Protein AF-0000000087410713 (afdb_homodimer)

Secondary structure (DSSP, 8-state):
-PPEEEEE---TTS-HHHHHHHHHHHHHHHHHTT-EEE-GGGSSS-SS--HHHHHHHHHHHHTT-SEEEE-TTGGG-HHHHHHHHHHHHTTPEEEE-----PBPTTT-PBPPTT-B--TTT-SSS-B-HHHIIIIIHHHHHHHHHHHHHHHHHHT-/-PPEEEEE---TTS-HHHHHHHHHHHHHHHHHTT-EEE-GGGSSS-SS--HHHHHHHHHHHHTT-SEEEE-TTGGG-HHHHHHHHHHHHTTPEEEE-----PBPTTT-PBPPTT-B--TTT-SSS-B-HHHIIIIIHHHHHHHHHHHHHHHHHHT-

Nearest PDB structures (foldseek):
  8qc0-assembly1_A  TM=7.455E-01  e=1.871E-04  Chroococcidiopsis thermalis PCC 7203
  4jem-assembly1_A  TM=7.281E-01  e=8.403E-03  Streptomyces rimofaciens
  4ohb-assembly1_A  TM=7.471E-01  e=4.332E-02  Streptomyces rimofaciens
  4tld-assembly1_D  TM=3.944E-01  e=3.799E-02  Synechococcus elongatus PCC 7942 = FACHB-805
  4tle-assembly1_C  TM=3.913E-01  e=4.626E-02  Synechococcus elongatus PCC 7942 = FACHB-805

Solvent-accessible surface area (backbone atoms only — not comparable to full-atom values): 17259 Å² total; per-residue (Å²): 130,62,55,31,28,25,54,37,39,49,58,80,98,51,60,62,69,60,42,51,48,52,54,48,51,51,40,53,53,38,38,74,74,53,37,40,60,42,54,64,89,70,70,80,64,70,83,86,59,60,62,29,59,50,43,41,52,45,51,56,55,45,72,72,27,54,27,35,36,34,38,74,68,20,84,78,20,72,64,27,46,50,49,49,53,50,30,58,51,34,67,22,45,77,42,70,52,72,73,76,66,48,44,10,71,80,78,60,46,76,24,72,82,86,48,38,77,29,58,78,79,34,95,70,75,29,17,25,72,65,49,37,66,68,47,21,48,53,51,48,53,53,53,53,51,53,53,50,54,56,56,55,57,69,74,102,130,62,55,30,29,24,54,37,38,50,57,81,97,52,60,62,69,60,42,51,49,51,53,49,52,52,41,52,53,38,39,76,73,53,36,39,59,43,54,65,88,70,70,81,64,72,82,85,59,63,62,30,57,50,42,41,53,47,52,56,55,44,73,71,26,54,27,36,36,34,38,73,67,19,84,79,19,72,65,27,46,51,49,48,54,50,31,58,50,32,67,22,45,78,41,71,52,71,75,77,68,49,45,10,68,80,78,60,44,76,25,72,83,88,47,37,78,32,58,80,79,34,95,68,76,30,17,25,72,66,50,37,64,68,48,19,48,54,52,49,53,52,55,53,51,53,53,52,55,58,57,54,56,70,74,102

Organism: NCBI:txid2508867

Foldseek 3Di:
DAFEEEEAADCPPDDNVVVVVQLVVVCVVCVVVRHHYDGLVPLPDDPPDDPVVSLVSSLVVLLVGQAYEYEPPRVVHPSSVVSVVSCVVNNRYYDYDDPPQFAAPPPRHGADDPADDQPPVDPDGHHHPVCCVPPRVVVVVVVVVVVVVVVVVVVD/DAFEEEEAADCPPDDNVVVVVQLVVVCVVVVVVRHHYDGLVPLPDDPPDDPVVSLVSSLVVLLVGQAYEYEPPRVVHPSSVVSVVSCVVNNRYYDYDDPPQFAAPVPRHGADDPADDQPPVDPDGHHHPVCCVPPRVVVVVVVVVVVVVVVVVVVD

InterPro domains:
  IPR025518 Protein of unknown function DUF4406 [PF14359] (3-93)

pLDDT: mean 91.73, std 9.69, range [46.47, 98.94]

Radius of gyration: 34.76 Å; Cα contacts (8 Å, |Δi|>4): 482; chains: 2; bounding box: 39×136×75 Å

Sequence (312 aa):
MNKKIYISGAIAHYDMDERKAAFKAAEERLKAKGYHPINPFNNGLPQPGDWRKHMKVDIGLLLQCDYIYMLKDWWVSKGAKLELDVATSCGIQPVFEEEERKTCCICGKEIEGIGNNPYPVRTEGRCCRYCNYTVVLPERIRLSKQDRYEQGKTDDMNKKIYISGAIAHYDMDERKAAFKAAEERLKAKGYHPINPFNNGLPQPGDWRKHMKVDIGLLLQCDYIYMLKDWWVSKGAKLELDVATSCGIQPVFEEEERKTCCICGKEIEGIGNNPYPVRTEGRCCRYCNYTVVLPERIRLSKQDRYEQGKTDD

Structure (mmCIF, N/CA/C/O backbone):
data_AF-0000000087410713-model_v1
#
loop_
_entity.id
_entity.type
_entity.pdbx_description
1 polymer 'DUF4406 domain-containing protein'
#
loop_
_atom_site.group_PDB
_atom_site.id
_atom_site.type_symbol
_atom_site.label_atom_id
_atom_site.label_alt_id
_atom_site.label_comp_id
_atom_site.label_asym_id
_atom_site.label_entity_id
_atom_site.label_seq_id
_atom_site.pdbx_PDB_ins_code
_atom_site.Cartn_x
_atom_site.Cartn_y
_atom_site.Cartn_z
_atom_site.occupancy
_atom_site.B_iso_or_equiv
_atom_site.auth_seq_id
_atom_site.auth_comp_id
_atom_site.auth_asym_id
_atom_site.auth_atom_id
_atom_site.pdbx_PDB_model_num
ATOM 1 N N . MET A 1 1 ? -14.094 -7.148 -22.938 1 71.69 1 MET A N 1
ATOM 2 C CA . MET A 1 1 ? -12.656 -7.023 -22.719 1 71.69 1 MET A CA 1
ATOM 3 C C . MET A 1 1 ? -12.195 -7.898 -21.562 1 71.69 1 MET A C 1
ATOM 5 O O . MET A 1 1 ? -12.961 -8.156 -20.641 1 71.69 1 MET A O 1
ATOM 9 N N . ASN A 1 2 ? -11.125 -8.68 -21.734 1 90.62 2 ASN A N 1
ATOM 10 C CA . ASN A 1 2 ? -10.68 -9.625 -20.703 1 90.62 2 ASN A CA 1
ATOM 11 C C . ASN A 1 2 ? -10.281 -8.914 -19.422 1 90.62 2 ASN A C 1
ATOM 13 O O . ASN A 1 2 ? -9.695 -7.828 -19.453 1 90.62 2 ASN A O 1
ATOM 17 N N . LYS A 1 3 ? -10.781 -9.547 -18.312 1 96.75 3 LYS A N 1
ATOM 18 C CA . LYS A 1 3 ? -10.43 -8.992 -17 1 96.75 3 LYS A CA 1
ATOM 19 C C . LYS A 1 3 ? -8.922 -9.023 -16.781 1 96.75 3 LYS A C 1
ATOM 21 O O . LYS A 1 3 ? -8.258 -10 -17.125 1 96.75 3 LYS A O 1
ATOM 26 N N . LYS A 1 4 ? -8.414 -7.918 -16.359 1 98.62 4 LYS A N 1
ATOM 27 C CA . LYS A 1 4 ? -6.988 -7.805 -16.094 1 98.62 4 LYS A CA 1
ATOM 28 C C . LYS A 1 4 ? -6.637 -8.391 -14.734 1 98.62 4 LYS A C 1
ATOM 30 O O . LYS A 1 4 ? -7.363 -8.188 -13.758 1 98.62 4 LYS A O 1
ATOM 35 N N . ILE A 1 5 ? -5.543 -9.203 -14.688 1 98.88 5 ILE A N 1
ATOM 36 C CA . ILE A 1 5 ? -5.109 -9.836 -13.445 1 98.88 5 ILE A CA 1
ATOM 37 C C . ILE A 1 5 ? -3.605 -9.648 -13.266 1 98.88 5 ILE A C 1
ATOM 39 O O . ILE A 1 5 ? -2.822 -9.969 -14.164 1 98.88 5 ILE A O 1
ATOM 43 N N . TYR A 1 6 ? -3.211 -9.094 -12.188 1 98.88 6 TYR A N 1
ATOM 44 C CA . TYR A 1 6 ? -1.81 -8.844 -11.875 1 98.88 6 TYR A CA 1
ATOM 45 C C . TYR A 1 6 ? -1.176 -10.039 -11.18 1 98.88 6 TYR A C 1
ATOM 47 O O . TYR A 1 6 ? -1.701 -10.539 -10.18 1 98.88 6 TYR A O 1
ATOM 55 N N . ILE A 1 7 ? -0.075 -10.469 -11.672 1 98.81 7 ILE A N 1
ATOM 56 C CA . ILE A 1 7 ? 0.614 -11.594 -11.047 1 98.81 7 ILE A CA 1
ATOM 57 C C . ILE A 1 7 ? 1.607 -11.086 -10.008 1 98.81 7 ILE A C 1
ATOM 59 O O . ILE A 1 7 ? 2.477 -10.266 -10.32 1 98.81 7 ILE A O 1
ATOM 63 N N . SER A 1 8 ? 1.465 -11.555 -8.812 1 98.62 8 SER A N 1
ATOM 64 C CA . SER A 1 8 ? 2.326 -11.141 -7.707 1 98.62 8 SER A CA 1
ATOM 65 C C . SER A 1 8 ? 3.004 -12.344 -7.062 1 98.62 8 SER A C 1
ATOM 67 O O . SER A 1 8 ? 2.428 -13.438 -7.008 1 98.62 8 SER A O 1
ATOM 69 N N . GLY A 1 9 ? 4.184 -12.109 -6.562 1 97 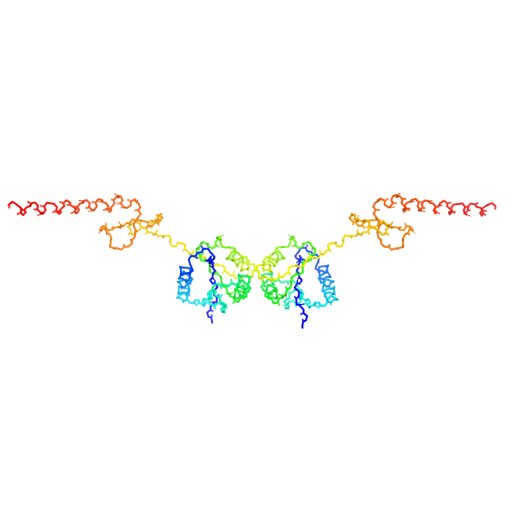9 GLY A N 1
ATOM 70 C CA . GLY A 1 9 ? 4.941 -13.156 -5.895 1 97 9 GLY A CA 1
ATOM 71 C C . GLY A 1 9 ? 6.359 -12.742 -5.547 1 97 9 GLY A C 1
ATOM 72 O O . GLY A 1 9 ? 6.805 -11.656 -5.938 1 97 9 GLY A O 1
ATOM 73 N N . ALA A 1 10 ? 7.043 -13.641 -4.816 1 95.06 10 ALA A N 1
ATOM 74 C CA . ALA A 1 10 ? 8.414 -13.367 -4.402 1 95.06 10 ALA A CA 1
ATOM 75 C C . ALA A 1 10 ? 9.359 -13.344 -5.602 1 95.06 10 ALA A C 1
ATOM 77 O O . ALA A 1 10 ? 9.273 -14.211 -6.477 1 95.06 10 ALA A O 1
ATOM 78 N N . ILE A 1 11 ? 10.117 -12.352 -5.629 1 91.75 11 ILE A N 1
ATOM 79 C CA . ILE A 1 11 ? 11.102 -12.25 -6.703 1 91.75 11 ILE A CA 1
ATOM 80 C C . ILE A 1 11 ? 12.508 -12.172 -6.109 1 91.75 11 ILE A C 1
ATOM 82 O O . ILE A 1 11 ? 13.406 -12.891 -6.543 1 91.75 11 ILE A O 1
ATOM 86 N N . ALA A 1 12 ? 12.57 -11.43 -4.996 1 80.88 12 ALA A N 1
ATOM 87 C CA . ALA A 1 12 ? 13.883 -11.234 -4.395 1 80.88 12 ALA A CA 1
ATOM 88 C C . ALA A 1 12 ? 14.406 -12.531 -3.781 1 80.88 12 ALA A C 1
ATOM 90 O O . ALA A 1 12 ? 13.625 -13.438 -3.469 1 80.88 12 ALA A O 1
ATOM 91 N N . HIS A 1 13 ? 15.602 -12.82 -3.719 1 75.69 13 HIS A N 1
ATOM 92 C CA . HIS A 1 13 ? 16.344 -13.867 -3.027 1 75.69 13 HIS A CA 1
ATOM 93 C C . HIS A 1 13 ? 16.219 -15.203 -3.752 1 75.69 13 HIS A C 1
ATOM 95 O O . HIS A 1 13 ? 16.578 -16.25 -3.203 1 75.69 13 HIS A O 1
ATOM 101 N N . TYR A 1 14 ? 15.539 -15.305 -4.848 1 79.38 14 TYR A N 1
ATOM 102 C CA . TYR A 1 14 ? 15.438 -16.516 -5.648 1 79.38 14 TYR A CA 1
ATOM 103 C C . TYR A 1 14 ? 16.312 -16.422 -6.895 1 79.38 14 TYR A C 1
ATOM 105 O O . TYR A 1 14 ? 16.797 -15.352 -7.238 1 79.38 14 TYR A O 1
ATOM 113 N N . ASP A 1 15 ? 16.469 -17.656 -7.402 1 89.12 15 ASP A N 1
ATOM 114 C CA . ASP A 1 15 ? 17.047 -17.688 -8.734 1 89.12 15 ASP A CA 1
ATOM 115 C C . ASP A 1 15 ? 16.156 -16.969 -9.75 1 89.12 15 ASP A C 1
ATOM 117 O O . ASP A 1 15 ? 14.969 -17.266 -9.867 1 89.12 15 ASP A O 1
ATOM 121 N N . MET A 1 16 ? 16.734 -16.078 -10.43 1 89.81 16 MET A N 1
ATOM 122 C CA . MET A 1 16 ? 15.969 -15.188 -11.297 1 89.81 16 MET A CA 1
ATOM 123 C C . MET A 1 16 ? 15.305 -15.977 -12.43 1 89.81 16 MET A C 1
ATOM 125 O O . MET A 1 16 ? 14.156 -15.719 -12.773 1 89.81 16 MET A O 1
ATOM 129 N N . ASP A 1 17 ? 16.016 -16.891 -12.969 1 92.19 17 ASP A N 1
ATOM 130 C CA . ASP A 1 17 ? 15.469 -17.688 -14.062 1 92.19 17 ASP A CA 1
ATOM 131 C C . ASP A 1 17 ? 14.312 -18.547 -13.578 1 92.19 17 ASP A C 1
ATOM 133 O O . ASP A 1 17 ? 13.305 -18.703 -14.281 1 92.19 17 ASP A O 1
ATOM 137 N N . GLU A 1 18 ? 14.453 -19.078 -12.461 1 91.5 18 GLU A N 1
ATOM 138 C CA . GLU A 1 18 ? 13.391 -19.891 -11.867 1 91.5 18 GLU A CA 1
ATOM 139 C C . GLU A 1 18 ? 12.141 -19.047 -11.609 1 91.5 18 GLU A C 1
ATOM 141 O O . GLU A 1 18 ? 11.023 -19.516 -11.852 1 91.5 18 GLU A O 1
ATOM 146 N N . ARG A 1 19 ? 12.336 -17.922 -11.164 1 92.75 19 ARG A N 1
ATOM 147 C CA . ARG A 1 19 ? 11.195 -17.078 -10.852 1 92.75 19 ARG A CA 1
ATOM 148 C C . ARG A 1 19 ? 10.508 -16.594 -12.125 1 92.75 19 ARG A C 1
ATOM 150 O O . ARG A 1 19 ? 9.273 -16.594 -12.211 1 92.75 19 ARG A O 1
ATOM 157 N N . LYS A 1 20 ? 11.297 -16.219 -13.055 1 94.88 20 LYS A N 1
ATOM 158 C CA . LYS A 1 20 ? 10.727 -15.836 -14.344 1 94.88 20 LYS A CA 1
ATOM 159 C C . LYS A 1 20 ? 9.867 -16.953 -14.922 1 94.88 20 LYS A C 1
ATOM 161 O O . LYS A 1 20 ? 8.797 -16.703 -15.477 1 94.88 20 LYS A O 1
ATOM 166 N N . ALA A 1 21 ? 10.383 -18.125 -14.773 1 95.62 21 ALA A N 1
ATOM 167 C CA . ALA A 1 21 ? 9.648 -19.281 -15.266 1 95.62 21 ALA A CA 1
ATOM 168 C C . ALA A 1 21 ? 8.328 -19.453 -14.516 1 95.62 21 ALA A C 1
ATOM 170 O O . ALA A 1 21 ? 7.297 -19.75 -15.125 1 95.62 21 ALA A O 1
ATOM 171 N N . ALA A 1 22 ? 8.359 -19.281 -13.266 1 94.25 22 ALA A N 1
ATOM 172 C CA . ALA A 1 22 ? 7.156 -19.406 -12.445 1 94.25 22 ALA A CA 1
ATOM 173 C C . ALA A 1 22 ? 6.117 -18.359 -12.836 1 94.25 22 ALA A C 1
ATOM 175 O O . ALA A 1 22 ? 4.93 -18.672 -12.977 1 94.25 22 ALA A O 1
ATOM 176 N N . PHE A 1 23 ? 6.578 -17.141 -12.984 1 97.62 23 PHE A N 1
ATOM 177 C CA . PHE A 1 23 ? 5.68 -16.062 -13.398 1 97.62 23 PHE A CA 1
ATOM 178 C C . PHE A 1 23 ? 5.129 -16.328 -14.797 1 97.62 23 PHE A C 1
ATOM 180 O O . PHE A 1 23 ? 3.955 -16.078 -15.062 1 97.62 23 PHE A O 1
ATOM 187 N N . LYS A 1 24 ? 5.945 -16.828 -15.648 1 97.69 24 LYS A N 1
ATOM 188 C CA . LYS A 1 24 ? 5.508 -17.141 -17.016 1 97.69 24 LYS A CA 1
ATOM 189 C C . LYS A 1 24 ? 4.469 -18.266 -17 1 97.69 24 LYS A C 1
ATOM 191 O O . LYS A 1 24 ? 3.48 -18.203 -17.734 1 97.69 24 LYS A O 1
ATOM 196 N N . ALA A 1 25 ? 4.699 -19.234 -16.266 1 96.38 25 ALA A N 1
ATOM 197 C CA . ALA A 1 25 ? 3.742 -20.328 -16.141 1 96.38 25 ALA A CA 1
ATOM 198 C C . ALA A 1 25 ? 2.383 -19.828 -15.664 1 96.38 25 ALA A C 1
ATOM 200 O O . ALA A 1 25 ? 1.345 -20.219 -16.203 1 96.38 25 ALA A O 1
ATOM 201 N N . ALA A 1 26 ? 2.395 -19 -14.68 1 97.31 26 ALA A N 1
ATOM 202 C CA . ALA A 1 26 ? 1.161 -18.406 -14.18 1 97.31 26 ALA A CA 1
ATOM 203 C C . ALA A 1 26 ? 0.475 -17.578 -15.266 1 97.31 26 ALA A C 1
ATOM 205 O O . ALA A 1 26 ? -0.746 -17.656 -15.43 1 97.31 26 ALA A O 1
ATOM 206 N N . GLU A 1 27 ? 1.271 -16.828 -15.961 1 98.12 27 GLU A N 1
ATOM 207 C CA . GLU A 1 27 ? 0.753 -16.016 -17.062 1 98.12 27 GLU A CA 1
ATOM 208 C C . GLU A 1 27 ? 0.002 -16.875 -18.078 1 98.12 27 GLU A C 1
ATOM 210 O O . GLU A 1 27 ? -1.117 -16.547 -18.469 1 98.12 27 GLU A O 1
ATOM 215 N N . GLU A 1 28 ? 0.576 -17.969 -18.438 1 97.69 28 GLU A N 1
ATOM 216 C CA . GLU A 1 28 ? -0.018 -18.859 -19.438 1 97.69 28 GLU A CA 1
ATOM 217 C C . GLU A 1 28 ? -1.297 -19.5 -18.906 1 97.69 28 GLU A C 1
ATOM 219 O O . GLU A 1 28 ? -2.287 -19.625 -19.625 1 97.69 28 GLU A O 1
ATOM 224 N N . ARG A 1 29 ? -1.274 -19.906 -17.719 1 95.94 29 ARG A N 1
ATOM 225 C CA . ARG A 1 29 ? -2.445 -20.5 -17.094 1 95.94 29 ARG A CA 1
ATOM 226 C C . ARG A 1 29 ? -3.605 -19.5 -17.047 1 95.94 29 ARG A C 1
ATOM 228 O O . ARG A 1 29 ? -4.742 -19.859 -17.359 1 95.94 29 ARG A O 1
ATOM 235 N N . LEU A 1 30 ? -3.318 -18.297 -16.688 1 97.75 30 LEU A N 1
ATOM 236 C CA . LEU A 1 30 ? -4.344 -17.266 -16.547 1 97.75 30 LEU A CA 1
ATOM 237 C C . LEU A 1 30 ? -4.906 -16.875 -17.922 1 97.75 30 LEU A C 1
ATOM 239 O O . LEU A 1 30 ? -6.109 -16.641 -18.047 1 97.75 30 LEU A O 1
ATOM 243 N N . LYS A 1 31 ? -4.012 -16.844 -18.875 1 97.81 31 LYS A N 1
ATOM 244 C CA . LYS A 1 31 ? -4.48 -16.609 -20.25 1 97.81 31 LYS A CA 1
ATOM 245 C C . LYS A 1 31 ? -5.453 -17.703 -20.688 1 97.81 31 LYS A C 1
ATOM 247 O O . LYS A 1 31 ? -6.488 -17.406 -21.297 1 97.81 31 LYS A O 1
ATOM 252 N N . ALA A 1 32 ? -5.082 -18.906 -20.391 1 96.56 32 ALA A N 1
ATOM 253 C CA . ALA A 1 32 ? -5.922 -20.047 -20.766 1 96.56 32 ALA A CA 1
ATOM 254 C C . ALA A 1 32 ? -7.293 -19.953 -20.094 1 96.56 32 ALA A C 1
ATOM 256 O O . ALA A 1 32 ? -8.281 -20.438 -20.641 1 96.56 32 ALA A O 1
ATOM 257 N N . LYS A 1 33 ? -7.367 -19.281 -19.016 1 96.19 33 LYS A N 1
ATOM 258 C CA . LYS A 1 33 ? -8.617 -19.125 -18.266 1 96.19 33 LYS A CA 1
ATOM 25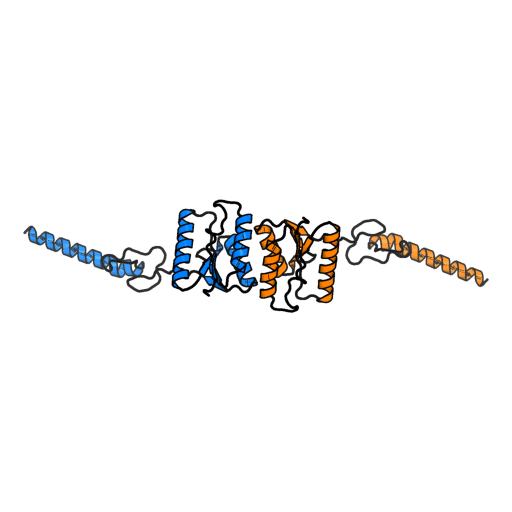9 C C . LYS A 1 33 ? -9.383 -17.891 -18.75 1 96.19 33 LYS A C 1
ATOM 261 O O . LYS A 1 33 ? -10.453 -17.578 -18.219 1 96.19 33 LYS A O 1
ATOM 266 N N . GLY A 1 34 ? -8.719 -17.141 -19.719 1 97 34 GLY A N 1
ATOM 267 C CA . GLY A 1 34 ? -9.422 -16.031 -20.328 1 97 34 GLY A CA 1
ATOM 268 C C . GLY A 1 34 ? -9.078 -14.68 -19.719 1 97 34 GLY A C 1
ATOM 269 O O . GLY A 1 34 ? -9.727 -13.672 -20.016 1 97 34 GLY A O 1
ATOM 270 N N . TYR A 1 35 ? -8.102 -14.664 -18.875 1 98.19 35 TYR A N 1
ATOM 271 C CA . TYR A 1 35 ? -7.68 -13.406 -18.266 1 98.19 35 TYR A CA 1
ATOM 272 C C . TYR A 1 35 ? -6.625 -12.711 -19.125 1 98.19 35 TYR A C 1
ATOM 274 O O . TYR A 1 35 ? -6.094 -13.305 -20.062 1 98.19 35 TYR A O 1
ATOM 282 N N . HIS A 1 36 ? -6.453 -11.43 -18.875 1 98.38 36 HIS A N 1
ATOM 283 C CA . HIS A 1 36 ? -5.316 -10.672 -19.375 1 98.38 36 HIS A CA 1
ATOM 284 C C . HIS A 1 36 ? -4.277 -10.445 -18.281 1 98.38 36 HIS A C 1
ATOM 286 O O . HIS A 1 36 ? -4.375 -9.484 -17.516 1 98.38 36 HIS A O 1
ATOM 292 N N . PRO A 1 37 ? -3.309 -11.32 -18.234 1 98.62 37 PRO A N 1
ATOM 293 C CA . PRO A 1 37 ? -2.336 -11.234 -17.141 1 98.62 37 PRO A CA 1
ATOM 294 C C . PRO A 1 37 ? -1.365 -10.07 -17.297 1 98.62 37 PRO A C 1
ATOM 296 O O . PRO A 1 37 ? -0.95 -9.758 -18.422 1 98.62 37 PRO A O 1
ATOM 299 N N . ILE A 1 38 ? -1.066 -9.352 -16.234 1 98.69 38 ILE A N 1
ATOM 300 C CA . ILE A 1 38 ? -0.01 -8.352 -16.125 1 98.69 38 ILE A CA 1
ATOM 301 C C . ILE A 1 38 ? 1.171 -8.938 -15.352 1 98.69 38 ILE A C 1
ATOM 303 O O . ILE A 1 38 ? 1.059 -9.219 -14.156 1 98.69 38 ILE A O 1
ATOM 307 N N . ASN A 1 39 ? 2.197 -9.148 -16.047 1 98.44 39 ASN A N 1
ATOM 308 C CA . ASN A 1 39 ? 3.414 -9.742 -15.5 1 98.44 39 ASN A CA 1
ATOM 309 C C . ASN A 1 39 ? 4.441 -8.68 -15.125 1 98.44 39 ASN A C 1
ATOM 311 O O . ASN A 1 39 ? 4.914 -7.938 -15.984 1 98.44 39 ASN A O 1
ATOM 315 N N . PRO A 1 40 ? 4.832 -8.609 -13.805 1 97.06 40 PRO A N 1
ATOM 316 C CA . PRO A 1 40 ? 5.746 -7.551 -13.367 1 97.06 40 PRO A CA 1
ATOM 317 C C . PRO A 1 40 ? 7.113 -7.637 -14.031 1 97.06 40 PRO A C 1
ATOM 319 O O . PRO A 1 40 ? 7.852 -6.648 -14.078 1 97.06 40 PRO A O 1
ATOM 322 N N . PHE A 1 41 ? 7.516 -8.75 -14.508 1 95.69 41 PHE A N 1
ATOM 323 C CA . PHE A 1 41 ? 8.781 -8.867 -15.219 1 95.69 41 PHE A CA 1
ATOM 324 C C . PHE A 1 41 ? 8.734 -8.117 -16.547 1 95.69 41 PHE A C 1
ATOM 326 O O . PHE A 1 41 ? 9.773 -7.875 -17.172 1 95.69 41 PHE A O 1
ATOM 333 N N . ASN A 1 42 ? 7.551 -7.766 -17.016 1 95.25 42 ASN A N 1
ATOM 334 C CA . ASN A 1 42 ? 7.371 -7.02 -18.266 1 95.25 42 ASN A CA 1
ATOM 335 C C . ASN A 1 42 ? 6.938 -5.582 -18 1 95.25 42 ASN A C 1
ATOM 337 O O . ASN A 1 42 ? 6.176 -5.004 -18.781 1 95.25 42 ASN A O 1
ATOM 341 N N . ASN A 1 43 ? 7.293 -4.984 -16.891 1 93.38 43 ASN A N 1
ATOM 342 C CA . ASN A 1 43 ? 6.805 -3.664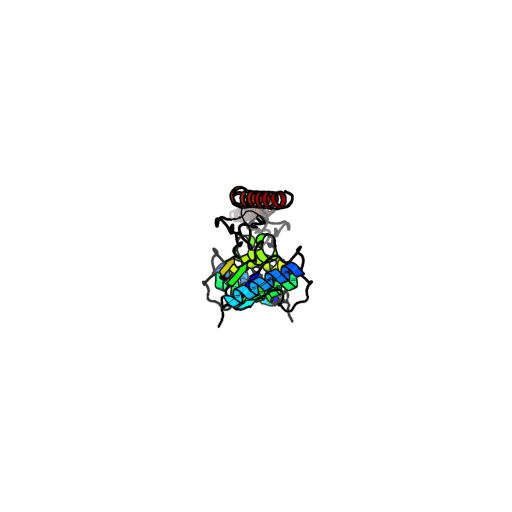 -16.5 1 93.38 43 ASN A CA 1
ATOM 343 C C . ASN A 1 43 ? 7.609 -2.549 -17.156 1 93.38 43 ASN A C 1
ATOM 345 O O . ASN A 1 43 ? 7.414 -1.372 -16.859 1 93.38 43 ASN A O 1
ATOM 349 N N . GLY A 1 44 ? 8.594 -2.896 -18 1 91.88 44 GLY A N 1
ATOM 350 C CA . GLY A 1 44 ? 9.312 -1.918 -18.797 1 91.88 44 GLY A CA 1
ATOM 351 C C . GLY A 1 44 ? 10.602 -1.448 -18.141 1 91.88 44 GLY A C 1
ATOM 352 O O . GLY A 1 44 ? 11.352 -0.672 -18.719 1 91.88 44 GLY A O 1
ATOM 353 N N . LEU A 1 45 ? 10.867 -1.874 -16.953 1 92.88 45 LEU A N 1
ATOM 354 C CA . LEU A 1 45 ? 12.086 -1.469 -16.25 1 92.88 45 LEU A CA 1
ATOM 355 C C . LEU A 1 45 ? 13.164 -2.539 -16.375 1 92.88 45 LEU A C 1
ATOM 357 O O . LEU A 1 45 ? 12.859 -3.727 -16.484 1 92.88 45 LEU A O 1
ATOM 361 N N . PRO A 1 46 ? 14.391 -2.059 -16.266 1 88.81 46 PRO A N 1
ATOM 362 C CA . PRO A 1 46 ? 15.484 -3.037 -16.297 1 88.81 46 PRO A CA 1
ATOM 363 C C . PRO A 1 46 ? 15.492 -3.945 -15.07 1 88.81 46 PRO A C 1
ATOM 365 O O . PRO A 1 46 ? 15.094 -3.521 -13.984 1 88.81 46 PRO A O 1
ATOM 368 N N . GLN A 1 47 ? 15.992 -5.219 -15.273 1 81.38 47 GLN A N 1
ATOM 369 C CA . GLN A 1 47 ? 16.156 -6.199 -14.203 1 81.38 47 GLN A CA 1
ATOM 370 C C . GLN A 1 47 ? 17.594 -6.73 -14.164 1 81.38 47 GLN A C 1
ATOM 372 O O . GLN A 1 47 ? 18.125 -7.164 -15.188 1 81.38 47 GLN A O 1
ATOM 377 N N . PRO A 1 48 ? 18.156 -6.777 -13.086 1 76.56 48 PRO A N 1
ATOM 378 C CA . PRO A 1 48 ? 17.781 -6.23 -11.773 1 76.56 48 PRO A CA 1
ATOM 379 C C . PRO A 1 48 ? 17.844 -4.707 -11.734 1 76.56 48 PRO A C 1
ATOM 381 O O . PRO A 1 48 ? 18.469 -4.086 -12.594 1 76.56 48 PRO A O 1
ATOM 384 N N . GLY A 1 49 ? 17.047 -4.168 -11.031 1 81.81 49 GLY A N 1
ATOM 385 C CA . GLY A 1 49 ? 17.031 -2.717 -10.938 1 81.81 49 GLY A CA 1
ATOM 386 C C . GLY A 1 49 ? 16.641 -2.213 -9.555 1 81.81 49 GLY A C 1
ATOM 387 O O . GLY A 1 49 ? 16.703 -2.957 -8.578 1 81.81 49 GLY A O 1
ATOM 388 N N . ASP A 1 50 ? 16.391 -0.898 -9.469 1 90.88 50 ASP A N 1
ATOM 389 C CA . ASP A 1 50 ? 15.992 -0.209 -8.242 1 90.88 50 ASP A CA 1
ATOM 390 C C . ASP A 1 50 ? 14.641 -0.714 -7.75 1 90.88 50 ASP A C 1
ATOM 392 O O . ASP A 1 50 ? 13.625 -0.571 -8.438 1 90.88 50 ASP A O 1
ATOM 396 N N . TRP A 1 51 ? 14.648 -1.351 -6.672 1 92.81 51 TRP A N 1
ATOM 397 C CA . TRP A 1 51 ? 13.469 -1.979 -6.098 1 92.81 51 TRP A CA 1
ATOM 398 C C . TRP A 1 51 ? 12.328 -0.972 -5.953 1 92.81 51 TRP A C 1
ATOM 400 O O . TRP A 1 51 ? 11.188 -1.261 -6.316 1 92.81 51 TRP A O 1
ATOM 410 N N . ARG A 1 52 ? 12.633 0.204 -5.461 1 95 52 ARG A N 1
ATOM 411 C CA . ARG A 1 52 ? 11.602 1.207 -5.211 1 95 52 ARG A CA 1
ATOM 412 C C . ARG A 1 52 ? 10.961 1.67 -6.512 1 95 52 ARG A C 1
ATOM 414 O O . ARG A 1 52 ? 9.75 1.912 -6.562 1 95 52 ARG A O 1
ATOM 421 N N . LYS A 1 53 ? 11.742 1.788 -7.488 1 95.44 53 LYS A N 1
ATOM 422 C CA . LYS A 1 53 ? 11.203 2.148 -8.797 1 95.44 53 LYS A CA 1
ATOM 423 C C . LYS A 1 53 ? 10.289 1.051 -9.328 1 95.44 53 LYS A C 1
ATOM 425 O O . LYS A 1 53 ? 9.227 1.337 -9.891 1 95.44 53 LYS A O 1
ATOM 430 N N . HIS A 1 54 ? 10.75 -0.156 -9.203 1 95.88 54 HIS A N 1
ATOM 431 C CA . HIS A 1 54 ? 9.922 -1.28 -9.633 1 95.88 54 HIS A CA 1
ATOM 432 C C . HIS A 1 54 ? 8.609 -1.321 -8.859 1 95.88 54 HIS A C 1
ATOM 434 O O . HIS A 1 54 ? 7.543 -1.523 -9.453 1 95.88 54 HIS A O 1
ATOM 440 N N . MET A 1 55 ? 8.711 -1.104 -7.566 1 97.56 55 MET A N 1
ATOM 441 C CA . MET A 1 55 ? 7.508 -1.126 -6.742 1 97.56 55 MET A CA 1
ATOM 442 C C . MET A 1 55 ? 6.512 -0.066 -7.2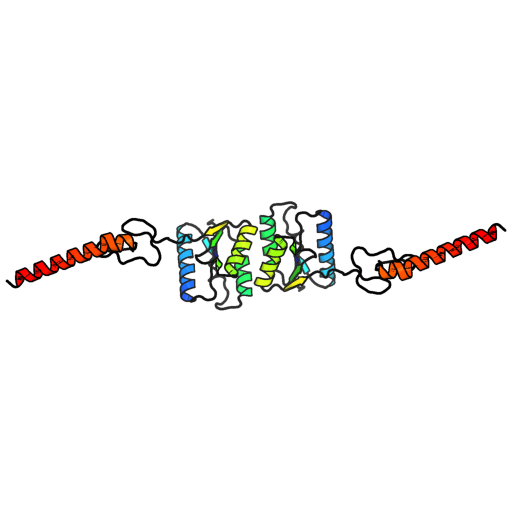03 1 97.56 55 MET A C 1
ATOM 444 O O . MET A 1 55 ? 5.316 -0.338 -7.312 1 97.56 55 MET A O 1
ATOM 448 N N . LYS A 1 56 ? 7.004 1.141 -7.457 1 98 56 LYS A N 1
ATOM 449 C CA . LYS A 1 56 ? 6.152 2.246 -7.891 1 98 56 LYS A CA 1
ATOM 450 C C . LYS A 1 56 ? 5.406 1.894 -9.18 1 98 56 LYS A C 1
ATOM 452 O O . LYS A 1 56 ? 4.191 2.062 -9.258 1 98 56 LYS A O 1
ATOM 457 N N . VAL A 1 57 ? 6.102 1.379 -10.133 1 97.75 57 VAL A N 1
ATOM 458 C CA . VAL A 1 57 ? 5.496 1.007 -11.414 1 97.75 57 VAL A CA 1
ATOM 459 C C . VAL A 1 57 ? 4.535 -0.162 -11.211 1 97.75 57 VAL A C 1
ATOM 461 O O . VAL A 1 57 ? 3.422 -0.158 -11.734 1 97.75 57 VAL A O 1
ATOM 464 N N . ASP A 1 58 ? 4.961 -1.132 -10.438 1 98.06 58 ASP A N 1
ATOM 465 C CA . ASP A 1 58 ? 4.164 -2.336 -10.227 1 98.06 58 ASP A CA 1
ATOM 466 C C . ASP A 1 58 ? 2.846 -2.004 -9.523 1 98.06 58 ASP A C 1
ATOM 468 O O . ASP A 1 58 ? 1.796 -2.541 -9.891 1 98.06 58 ASP A O 1
ATOM 472 N N . ILE A 1 59 ? 2.875 -1.179 -8.5 1 98.69 59 ILE A N 1
ATOM 473 C CA . ILE A 1 59 ? 1.648 -0.793 -7.809 1 98.69 59 ILE A CA 1
ATOM 474 C C . ILE A 1 59 ? 0.739 -0.027 -8.766 1 98.69 59 ILE A C 1
ATOM 476 O O . ILE A 1 59 ? -0.481 -0.209 -8.758 1 98.69 59 ILE A O 1
ATOM 480 N N . GLY A 1 60 ? 1.307 0.831 -9.562 1 98.62 60 GLY A N 1
ATOM 481 C CA . GLY A 1 60 ? 0.521 1.495 -10.594 1 98.62 60 GLY A CA 1
ATOM 482 C C . GLY A 1 60 ? -0.19 0.527 -11.523 1 98.62 60 GLY A C 1
ATOM 483 O O . GLY A 1 60 ? -1.36 0.724 -11.852 1 98.62 60 GLY A O 1
ATOM 484 N N . LEU A 1 61 ? 0.491 -0.462 -12.023 1 98.56 61 LEU A N 1
ATOM 485 C CA . LEU A 1 61 ? -0.101 -1.49 -12.867 1 98.56 61 LEU A CA 1
ATOM 486 C C . LEU A 1 61 ? -1.191 -2.25 -12.117 1 98.56 61 LEU A C 1
ATOM 488 O O . LEU A 1 61 ? -2.26 -2.52 -12.672 1 98.56 61 LEU A O 1
ATOM 492 N N . LEU A 1 62 ? -0.895 -2.596 -10.875 1 98.81 62 LEU A N 1
ATOM 493 C CA . LEU A 1 62 ? -1.844 -3.309 -10.023 1 98.81 62 LEU A CA 1
ATOM 494 C C . LEU A 1 62 ? -3.164 -2.551 -9.938 1 98.81 62 LEU A C 1
ATOM 496 O O . LEU A 1 62 ? -4.238 -3.15 -10.031 1 98.81 62 LEU A O 1
ATOM 500 N N . LEU A 1 63 ? -3.107 -1.229 -9.781 1 98.62 63 LEU A N 1
ATOM 501 C CA . LEU A 1 63 ? -4.297 -0.407 -9.602 1 98.62 63 LEU A CA 1
ATOM 502 C C . LEU A 1 63 ? -5.176 -0.447 -10.852 1 98.62 63 LEU A C 1
ATOM 504 O O . LEU A 1 63 ? -6.348 -0.066 -10.805 1 98.62 63 LEU A O 1
ATOM 508 N N . GLN A 1 64 ? -4.664 -0.895 -11.945 1 98.12 64 GLN A N 1
ATOM 509 C CA . GLN A 1 64 ? -5.418 -0.971 -13.188 1 98.12 64 GLN A CA 1
ATOM 510 C C . GLN A 1 64 ? -6.008 -2.363 -13.391 1 98.12 64 GLN A C 1
ATOM 512 O O . GLN A 1 64 ? -6.602 -2.648 -14.43 1 98.12 64 GLN A O 1
ATOM 517 N N . CYS A 1 65 ? -5.863 -3.246 -12.492 1 98.56 65 CYS A N 1
ATOM 518 C CA . CYS A 1 65 ? -6.281 -4.637 -12.641 1 98.56 65 CYS A CA 1
ATOM 519 C C . CYS A 1 65 ? -7.562 -4.906 -11.852 1 98.56 65 CYS A C 1
ATOM 521 O O . CYS A 1 65 ? -7.891 -4.172 -10.922 1 98.56 65 CYS A O 1
ATOM 523 N N . ASP A 1 66 ? -8.219 -5.941 -12.281 1 98.56 66 ASP A N 1
ATOM 524 C CA . ASP A 1 66 ? -9.43 -6.41 -11.617 1 98.56 66 ASP A CA 1
ATOM 525 C C . ASP A 1 66 ? -9.094 -7.402 -10.508 1 98.56 66 ASP A C 1
ATOM 527 O O . ASP A 1 66 ? -9.805 -7.48 -9.5 1 98.56 66 ASP A O 1
ATOM 531 N N . TYR A 1 67 ? -8.031 -8.141 -10.719 1 98.75 67 TYR A N 1
ATOM 532 C CA . TYR A 1 67 ? -7.613 -9.211 -9.82 1 98.75 67 TYR A CA 1
ATOM 533 C C . TYR A 1 67 ? -6.113 -9.148 -9.555 1 98.75 67 TYR A C 1
ATOM 535 O O . TYR A 1 67 ? -5.363 -8.539 -10.32 1 98.75 67 TYR A O 1
ATOM 543 N N . ILE A 1 68 ? -5.746 -9.711 -8.453 1 98.88 68 ILE A N 1
ATOM 544 C CA . ILE A 1 68 ? -4.348 -10.008 -8.18 1 98.88 68 ILE A CA 1
ATOM 545 C C . ILE A 1 68 ? -4.176 -11.508 -7.938 1 98.88 68 ILE A C 1
ATOM 547 O O . ILE A 1 68 ? -4.938 -12.109 -7.176 1 98.88 68 ILE A O 1
ATOM 551 N N . TYR A 1 69 ? -3.25 -12.102 -8.625 1 98.81 69 TYR A N 1
ATOM 552 C CA . TYR A 1 69 ? -2.922 -13.516 -8.492 1 98.81 69 TYR A CA 1
ATOM 553 C C . TYR A 1 69 ? -1.642 -13.711 -7.688 1 98.81 69 TYR A C 1
ATOM 555 O O . TYR A 1 69 ? -0.553 -13.359 -8.148 1 98.81 69 TYR A O 1
ATOM 563 N N . MET A 1 70 ? -1.788 -14.312 -6.551 1 98.62 70 MET A N 1
ATOM 564 C CA . MET A 1 70 ? -0.661 -14.5 -5.645 1 98.62 70 MET A CA 1
ATOM 565 C C . MET A 1 70 ? 0.002 -15.852 -5.875 1 98.62 70 MET A C 1
ATOM 567 O O . MET A 1 70 ? -0.612 -16.891 -5.645 1 98.62 70 MET A O 1
ATOM 571 N N . LEU A 1 71 ? 1.22 -15.852 -6.367 1 97.06 71 LEU A N 1
ATOM 572 C CA . LEU A 1 71 ? 1.973 -17.094 -6.504 1 97.06 71 LEU A CA 1
ATOM 573 C C . LEU A 1 71 ? 2.225 -17.734 -5.141 1 97.06 71 LEU A C 1
ATOM 575 O O . LEU A 1 71 ? 2.102 -17.062 -4.109 1 97.06 71 LEU A O 1
ATOM 579 N N . LYS A 1 72 ? 2.602 -19.016 -5.23 1 92.19 72 LYS A N 1
ATOM 580 C CA . LYS A 1 72 ? 2.959 -19.688 -3.99 1 92.19 72 LYS A CA 1
ATOM 581 C C . LYS A 1 72 ? 4.117 -18.984 -3.289 1 92.19 72 LYS A C 1
ATOM 583 O O . LYS A 1 72 ? 4.965 -18.375 -3.941 1 92.19 72 LYS A O 1
ATOM 588 N N . ASP A 1 73 ? 4.113 -18.953 -2.002 1 88.94 73 ASP A N 1
ATOM 589 C CA . ASP A 1 73 ? 5.176 -18.422 -1.153 1 88.94 73 ASP A CA 1
ATOM 590 C C . ASP A 1 73 ? 5.195 -16.891 -1.193 1 88.94 73 ASP A C 1
ATOM 592 O O . ASP A 1 73 ? 6.215 -16.266 -0.894 1 88.94 73 ASP A O 1
ATOM 596 N N . TRP A 1 74 ? 4.141 -16.281 -1.619 1 94.88 74 TRP A N 1
ATOM 597 C CA . TRP A 1 74 ? 4.039 -14.828 -1.674 1 94.88 74 TRP A CA 1
ATOM 598 C C . TRP A 1 74 ? 4.344 -14.203 -0.314 1 94.88 74 TRP A C 1
ATOM 600 O O . TRP A 1 74 ? 4.848 -13.086 -0.234 1 94.88 74 TRP A O 1
ATOM 610 N N . TRP A 1 75 ? 4.07 -14.875 0.75 1 94.5 75 TRP A N 1
ATOM 611 C CA . TRP A 1 75 ? 4.102 -14.336 2.105 1 94.5 75 TRP A CA 1
ATOM 612 C C . TRP A 1 75 ? 5.535 -14.07 2.551 1 94.5 75 TRP A C 1
ATOM 614 O O . TRP A 1 75 ? 5.766 -13.383 3.549 1 94.5 75 TRP A O 1
ATOM 624 N N . VAL A 1 76 ? 6.531 -14.57 1.856 1 92.88 76 VAL A N 1
ATOM 625 C CA . VAL A 1 76 ? 7.922 -14.336 2.225 1 92.88 76 VAL A CA 1
ATOM 626 C C . VAL A 1 76 ? 8.406 -13.031 1.606 1 92.88 76 VAL A C 1
ATOM 628 O O . VAL A 1 76 ? 9.477 -12.531 1.957 1 92.88 76 VAL A O 1
ATOM 631 N N . SER A 1 77 ? 7.703 -12.516 0.691 1 95.69 77 SER A N 1
ATOM 632 C CA . SER A 1 77 ? 8.094 -11.344 -0.077 1 95.69 77 SER A CA 1
ATOM 633 C C . SER A 1 77 ? 7.477 -10.07 0.506 1 95.69 77 SER A C 1
ATOM 635 O O . SER A 1 77 ? 6.254 -9.969 0.619 1 95.69 77 SER A O 1
ATOM 637 N N . LYS A 1 78 ? 8.281 -9.039 0.84 1 95.62 78 LYS A N 1
ATOM 638 C CA . LYS A 1 78 ? 7.793 -7.734 1.281 1 95.62 78 LYS A CA 1
ATOM 639 C C . LYS A 1 78 ? 6.93 -7.078 0.21 1 95.62 78 LYS A C 1
ATOM 641 O O . LYS A 1 78 ? 5.883 -6.504 0.517 1 95.62 78 LYS A O 1
ATOM 646 N N . GLY A 1 79 ? 7.367 -7.191 -1.019 1 97.19 79 GLY A N 1
ATOM 647 C CA . GLY A 1 79 ? 6.645 -6.594 -2.129 1 97.19 79 GLY A CA 1
ATOM 648 C C . GLY A 1 79 ? 5.285 -7.219 -2.363 1 97.19 79 GLY A C 1
ATOM 649 O O . GLY A 1 79 ? 4.293 -6.508 -2.539 1 97.19 79 GLY A O 1
ATOM 650 N N . ALA A 1 80 ? 5.273 -8.5 -2.4 1 98 80 ALA A N 1
ATOM 651 C CA . ALA A 1 80 ? 4.016 -9.203 -2.641 1 98 80 ALA A CA 1
ATOM 652 C C . ALA A 1 80 ? 3.01 -8.922 -1.526 1 98 80 ALA A C 1
ATOM 654 O O . ALA A 1 80 ? 1.814 -8.766 -1.785 1 98 80 ALA A O 1
ATOM 655 N N . LYS A 1 81 ? 3.459 -8.836 -0.301 1 98.06 81 LYS A N 1
ATOM 656 C CA . LYS A 1 81 ? 2.58 -8.531 0.825 1 98.06 81 LYS A CA 1
ATOM 657 C C . LYS A 1 81 ? 1.984 -7.129 0.696 1 98.06 81 LYS A C 1
ATOM 659 O O . LYS A 1 81 ? 0.789 -6.938 0.928 1 98.06 81 LYS A O 1
ATOM 664 N N . LEU A 1 82 ? 2.836 -6.203 0.376 1 98.44 82 LEU A N 1
ATOM 665 C CA . LEU A 1 82 ? 2.355 -4.84 0.168 1 98.44 82 LEU A CA 1
ATOM 666 C C . LEU A 1 82 ? 1.333 -4.789 -0.961 1 98.44 82 LEU A C 1
ATOM 668 O O . LEU A 1 82 ? 0.287 -4.152 -0.828 1 98.44 82 LEU A O 1
ATOM 672 N N . GLU A 1 83 ? 1.633 -5.477 -2.008 1 98.75 83 GLU A N 1
ATOM 673 C CA . GLU A 1 83 ? 0.722 -5.512 -3.148 1 98.75 83 GLU A CA 1
ATOM 674 C C . GLU A 1 83 ? -0.628 -6.105 -2.756 1 98.75 83 GLU A C 1
ATOM 676 O O . GLU A 1 83 ? -1.675 -5.617 -3.186 1 98.75 83 GLU A O 1
ATOM 681 N N . LEU A 1 84 ? -0.584 -7.125 -2.031 1 98.75 84 LEU A N 1
ATOM 682 C CA . LEU A 1 84 ? -1.829 -7.727 -1.566 1 98.75 84 LEU A CA 1
ATOM 683 C C . LEU A 1 84 ? -2.617 -6.742 -0.706 1 98.75 84 LEU A C 1
ATOM 685 O O . LEU A 1 84 ? -3.836 -6.625 -0.852 1 98.75 84 LEU A O 1
ATOM 689 N N . ASP A 1 85 ? -1.983 -6.039 0.217 1 98.38 85 ASP A N 1
ATOM 690 C CA . ASP A 1 85 ? -2.637 -5.039 1.058 1 98.38 85 ASP A CA 1
ATOM 691 C C . ASP A 1 85 ? -3.289 -3.951 0.21 1 98.38 85 ASP A C 1
ATOM 693 O O . ASP A 1 85 ? -4.426 -3.553 0.471 1 98.38 85 ASP A O 1
ATOM 697 N N . VAL A 1 86 ? -2.559 -3.512 -0.754 1 98.75 86 VAL A N 1
ATOM 698 C CA . VAL A 1 86 ? -3.08 -2.5 -1.667 1 98.75 86 VAL A CA 1
ATOM 699 C C . VAL A 1 86 ? -4.301 -3.047 -2.406 1 98.75 86 VAL A C 1
ATOM 701 O O . VAL A 1 86 ? -5.344 -2.396 -2.457 1 98.75 86 VAL A O 1
ATOM 704 N N . ALA A 1 87 ? -4.137 -4.242 -2.967 1 98.81 87 ALA A N 1
ATOM 705 C CA . ALA A 1 87 ? -5.223 -4.84 -3.738 1 98.81 87 ALA A CA 1
ATOM 706 C C . ALA A 1 87 ? -6.492 -4.957 -2.898 1 98.81 87 ALA A C 1
ATOM 708 O O . ALA A 1 87 ? -7.562 -4.512 -3.314 1 98.81 87 ALA A O 1
ATOM 709 N N . THR A 1 88 ? -6.387 -5.469 -1.752 1 98.25 88 THR A N 1
ATOM 710 C CA . THR A 1 88 ? -7.547 -5.715 -0.899 1 98.25 88 THR A CA 1
ATOM 711 C C . THR A 1 88 ? -8.188 -4.402 -0.46 1 98.25 88 THR A C 1
ATOM 713 O O . THR A 1 88 ? -9.414 -4.297 -0.391 1 98.25 88 THR A O 1
ATOM 716 N N . SER A 1 89 ? -7.383 -3.41 -0.196 1 97.75 89 SER A N 1
ATOM 717 C CA . SER A 1 89 ? -7.879 -2.111 0.249 1 97.75 89 SER A CA 1
ATOM 718 C C . SER A 1 89 ? -8.516 -1.338 -0.902 1 97.75 89 SER A C 1
ATOM 720 O O . SER A 1 89 ? -9.336 -0.449 -0.681 1 97.75 89 SER A O 1
ATOM 722 N N . CYS A 1 90 ? -8.125 -1.668 -2.094 1 98 90 CYS A N 1
ATOM 723 C CA . CYS A 1 90 ? -8.57 -0.925 -3.268 1 98 90 CYS A CA 1
ATOM 724 C C . CYS A 1 90 ? -9.68 -1.672 -3.994 1 98 90 CYS A C 1
ATOM 726 O O . CYS A 1 90 ? -10.094 -1.276 -5.086 1 98 90 CYS A O 1
ATOM 728 N N . GLY A 1 91 ? -10.133 -2.762 -3.469 1 97.06 91 GLY A N 1
ATOM 729 C CA . GLY A 1 91 ? -11.242 -3.498 -4.055 1 97.06 91 GLY A CA 1
ATOM 730 C C . GLY A 1 91 ? -10.82 -4.406 -5.191 1 97.06 91 GLY A C 1
ATOM 731 O O . GLY A 1 91 ? -11.641 -4.781 -6.035 1 97.06 91 GLY A O 1
ATOM 732 N N . ILE A 1 92 ? -9.594 -4.691 -5.379 1 98.38 92 ILE A N 1
ATOM 733 C CA . ILE A 1 92 ? -9.055 -5.656 -6.328 1 98.38 92 ILE A CA 1
ATOM 734 C C . ILE A 1 92 ? -9.07 -7.055 -5.707 1 98.38 92 ILE A C 1
ATOM 736 O O . ILE A 1 92 ? -8.531 -7.262 -4.617 1 98.38 92 ILE A O 1
ATOM 740 N N . GLN A 1 93 ? -9.625 -7.98 -6.348 1 98.31 93 GLN A N 1
ATOM 741 C CA . GLN A 1 93 ? -9.906 -9.281 -5.754 1 98.31 93 GLN A CA 1
ATOM 742 C C . GLN A 1 93 ? -8.68 -10.188 -5.789 1 98.31 93 GLN A C 1
ATOM 744 O O . GLN A 1 93 ? -8.102 -10.414 -6.855 1 98.31 93 GLN A O 1
ATOM 749 N N . PRO A 1 94 ? -8.328 -10.719 -4.691 1 98.62 94 PRO A N 1
ATOM 750 C CA . PRO A 1 94 ? -7.184 -11.633 -4.68 1 98.62 94 PRO A CA 1
ATOM 751 C C . PRO A 1 94 ? -7.559 -13.055 -5.09 1 98.62 94 PRO A C 1
ATOM 753 O O . PRO A 1 94 ? -8.656 -13.523 -4.766 1 98.62 94 PRO A O 1
ATOM 756 N N . VAL A 1 95 ? -6.715 -13.688 -5.844 1 97.75 95 VAL A N 1
ATOM 757 C CA . VAL A 1 95 ? -6.727 -15.109 -6.184 1 97.75 95 VAL A CA 1
ATOM 758 C C . VAL A 1 95 ? -5.391 -15.742 -5.801 1 97.75 95 VAL A C 1
ATOM 760 O O . VAL A 1 95 ? -4.328 -15.18 -6.07 1 97.75 95 VAL A O 1
ATOM 763 N N . PHE A 1 96 ? -5.512 -16.891 -5.156 1 96.88 96 PHE A N 1
ATOM 764 C CA . PHE A 1 96 ? -4.289 -17.516 -4.672 1 96.88 96 PHE A CA 1
ATOM 765 C C . PHE A 1 96 ? -3.975 -18.781 -5.465 1 96.88 96 PHE A C 1
ATOM 767 O O . PHE A 1 96 ? -4.875 -19.562 -5.785 1 96.88 96 PHE A O 1
ATOM 774 N N . GLU A 1 97 ? -2.727 -18.844 -5.848 1 94.06 97 GLU A N 1
ATOM 775 C CA . GLU A 1 97 ? -2.273 -20.062 -6.512 1 94.06 97 GLU A CA 1
ATOM 776 C C . GLU A 1 97 ? -2.471 -21.281 -5.617 1 94.06 97 GLU A C 1
ATOM 778 O O . GLU A 1 97 ? -2.088 -21.281 -4.445 1 94.06 97 GLU A O 1
ATOM 783 N N . GLU A 1 98 ? -3.256 -22.172 -6.125 1 79.19 98 GLU A N 1
ATOM 784 C CA . GLU A 1 98 ? -3.467 -23.422 -5.391 1 79.19 98 GLU A CA 1
ATOM 785 C C . GLU A 1 98 ? -2.197 -24.266 -5.363 1 79.19 98 GLU A C 1
ATOM 787 O O . GLU A 1 98 ? -1.435 -24.281 -6.332 1 79.19 98 GLU A O 1
ATOM 792 N N . GLU A 1 99 ? -1.771 -24.469 -4.121 1 63.69 99 GLU A N 1
ATOM 793 C CA . GLU A 1 99 ? -0.679 -25.438 -4.047 1 63.69 99 GLU A CA 1
ATOM 794 C C . GLU A 1 99 ? -1.093 -26.781 -4.633 1 63.69 99 GLU A C 1
ATOM 796 O O . GLU A 1 99 ? -2.141 -27.328 -4.277 1 63.69 99 GLU A O 1
ATOM 801 N N . GLU A 1 100 ? -0.848 -26.891 -5.855 1 58.41 100 GLU A N 1
ATOM 802 C CA . GLU A 1 100 ? -1.128 -28.219 -6.383 1 58.41 100 GLU A CA 1
ATOM 803 C C . GLU A 1 100 ? -0.671 -29.312 -5.41 1 58.41 100 GLU A C 1
ATOM 805 O O . GLU A 1 100 ? 0.524 -29.438 -5.141 1 58.41 100 GLU A O 1
ATOM 810 N N . ARG A 1 101 ? -1.516 -29.562 -4.434 1 61.31 101 ARG A N 1
ATOM 811 C CA . ARG A 1 101 ? -1.155 -30.734 -3.66 1 61.31 101 ARG A CA 1
ATOM 812 C C . ARG A 1 101 ? -1.012 -31.953 -4.562 1 61.31 101 ARG A C 1
ATOM 814 O O . ARG A 1 101 ? -1.912 -32.281 -5.348 1 61.31 101 ARG A O 1
ATOM 821 N N . LYS A 1 102 ? 0.218 -32.344 -4.762 1 72.31 102 LYS A N 1
ATOM 822 C CA . LYS A 1 102 ? 0.424 -33.562 -5.508 1 72.31 102 LYS A CA 1
ATOM 823 C C . LYS A 1 102 ? -0.372 -34.719 -4.895 1 72.31 102 LYS A C 1
ATOM 825 O O . LYS A 1 102 ? -0.427 -34.875 -3.672 1 72.31 102 LYS A O 1
ATOM 830 N N . THR A 1 103 ? -1.189 -35.281 -5.637 1 86.81 103 THR A N 1
ATOM 831 C CA . THR A 1 103 ? -1.963 -36.438 -5.164 1 86.81 103 THR A CA 1
ATOM 832 C C . THR A 1 103 ? -1.327 -37.719 -5.625 1 86.81 103 THR A C 1
ATOM 834 O O . THR A 1 103 ? -0.674 -37.781 -6.668 1 86.81 103 THR A O 1
ATOM 837 N N . CYS A 1 104 ? -1.38 -38.688 -4.77 1 92.69 104 CYS A N 1
ATOM 838 C CA . CYS A 1 104 ? -0.907 -40.031 -5.086 1 92.69 104 CYS A CA 1
ATOM 839 C C . CYS A 1 104 ? -1.635 -40.594 -6.301 1 92.69 104 CYS A C 1
ATOM 841 O O . CYS A 1 104 ? -2.865 -40.656 -6.32 1 92.69 104 CYS A O 1
ATOM 843 N N . CYS A 1 105 ? -0.88 -41 -7.293 1 92.88 105 CYS A N 1
ATOM 844 C CA . CYS A 1 105 ? -1.489 -41.469 -8.531 1 92.88 105 CYS A CA 1
ATOM 845 C C . CYS A 1 105 ? -2.127 -42.844 -8.32 1 92.88 105 CYS A C 1
ATOM 847 O O . CYS A 1 105 ? -2.715 -43.406 -9.25 1 92.88 105 CYS A O 1
ATOM 849 N N . ILE A 1 106 ? -1.953 -43.406 -7.164 1 94.56 106 ILE A N 1
ATOM 850 C CA . ILE A 1 106 ? -2.48 -44.719 -6.871 1 94.56 106 ILE A CA 1
ATOM 851 C C . ILE A 1 106 ? -3.732 -44.625 -6.004 1 94.56 106 ILE A C 1
ATOM 853 O O . ILE A 1 106 ? -4.793 -45.125 -6.355 1 94.56 106 ILE A O 1
ATOM 857 N N . CYS A 1 107 ? -3.664 -43.781 -5.008 1 94.44 107 CYS A N 1
ATOM 858 C CA . CYS A 1 107 ? -4.789 -43.781 -4.078 1 94.44 107 CYS A CA 1
ATOM 859 C C . CYS A 1 107 ? -5.52 -42.438 -4.125 1 94.44 107 CYS A C 1
ATOM 861 O O . CYS A 1 107 ? -6.59 -42.281 -3.537 1 94.44 107 CYS A O 1
ATOM 863 N N . GLY A 1 108 ? -4.957 -41.469 -4.645 1 90.75 108 GLY A N 1
ATOM 864 C CA . GLY A 1 108 ? -5.613 -40.156 -4.797 1 90.75 108 GLY A CA 1
ATOM 865 C C . GLY A 1 108 ? -5.391 -39.25 -3.615 1 90.75 108 GLY A C 1
ATOM 866 O O . GLY A 1 108 ? -5.863 -38.094 -3.615 1 90.75 108 GLY A O 1
ATOM 867 N N . LYS A 1 109 ? -4.758 -39.656 -2.598 1 89.5 109 LYS A N 1
ATOM 868 C CA . LYS A 1 109 ? -4.516 -38.812 -1.42 1 89.5 109 LYS A CA 1
ATOM 869 C C . LYS A 1 109 ? -3.35 -37.875 -1.654 1 89.5 109 LYS A C 1
ATOM 871 O O . LYS A 1 109 ? -2.529 -38.094 -2.547 1 89.5 109 LYS A O 1
ATOM 876 N N . GLU A 1 110 ? -3.373 -36.844 -0.807 1 87.94 110 GLU A N 1
ATOM 877 C CA . GLU A 1 110 ? -2.318 -35.844 -0.917 1 87.94 110 GLU A CA 1
ATOM 878 C C . GLU A 1 110 ? -0.958 -36.438 -0.559 1 87.94 110 GLU A C 1
ATOM 880 O O . GLU A 1 110 ? -0.842 -37.219 0.395 1 87.94 110 GLU A O 1
ATOM 885 N N . ILE A 1 111 ? 0.057 -36.125 -1.446 1 85.5 111 ILE A N 1
ATOM 886 C CA . ILE A 1 111 ? 1.422 -36.594 -1.229 1 85.5 111 ILE A CA 1
ATOM 887 C C . ILE A 1 111 ? 2.219 -35.531 -0.48 1 85.5 111 ILE A C 1
ATOM 889 O O . ILE A 1 111 ? 2.141 -34.344 -0.806 1 85.5 111 ILE A O 1
ATOM 893 N N . GLU A 1 112 ? 2.746 -35.938 0.562 1 79.31 112 GLU A N 1
ATOM 894 C CA . GLU A 1 112 ? 3.678 -35.062 1.256 1 79.31 112 GLU A CA 1
ATOM 895 C C . GLU A 1 112 ? 5.027 -35 0.542 1 79.31 112 GLU A C 1
ATOM 897 O O . GLU A 1 112 ? 5.602 -36.062 0.215 1 79.31 112 GLU A O 1
ATOM 902 N N . GLY A 1 113 ? 5.508 -33.844 0.262 1 77.38 113 GLY A N 1
ATOM 903 C CA . GLY A 1 113 ? 6.805 -33.719 -0.384 1 77.38 113 GLY A CA 1
ATOM 904 C C . GLY A 1 113 ? 6.773 -34.062 -1.859 1 77.38 113 GLY A C 1
ATOM 905 O O . GLY A 1 113 ? 5.852 -33.688 -2.578 1 77.38 113 GLY A O 1
ATOM 906 N N . ILE A 1 114 ? 7.898 -34.75 -2.359 1 82.5 114 ILE A N 1
ATOM 907 C CA . ILE A 1 114 ? 8.047 -35.031 -3.787 1 82.5 114 ILE A CA 1
ATOM 908 C C . ILE A 1 114 ? 7.344 -36.344 -4.148 1 82.5 114 ILE A C 1
ATOM 910 O O . ILE A 1 114 ? 7.121 -36.625 -5.328 1 82.5 114 ILE A O 1
ATOM 914 N N . GLY A 1 115 ? 6.957 -37.125 -3.143 1 90.44 115 GLY A N 1
ATOM 915 C CA . GLY A 1 115 ? 6.367 -38.438 -3.393 1 90.44 115 GLY A CA 1
ATOM 916 C C . GLY A 1 115 ? 7.383 -39.5 -3.789 1 90.44 115 GLY A C 1
ATOM 917 O O . GLY A 1 115 ? 8.586 -39.281 -3.596 1 90.44 115 GLY A O 1
ATOM 918 N N . ASN A 1 116 ? 6.926 -40.719 -4.184 1 93.75 116 ASN A N 1
ATOM 919 C CA . ASN A 1 116 ? 7.75 -41.875 -4.551 1 93.75 116 ASN A CA 1
ATOM 920 C C . ASN A 1 116 ? 7.5 -42.281 -5.996 1 93.75 116 ASN A C 1
ATOM 922 O O . ASN A 1 116 ? 6.473 -41.938 -6.582 1 93.75 116 ASN A O 1
ATOM 926 N N . ASN A 1 117 ? 8.547 -42.906 -6.523 1 95.25 117 ASN A N 1
ATOM 927 C CA . ASN A 1 117 ? 8.383 -43.469 -7.859 1 95.25 117 ASN A CA 1
ATOM 928 C C . ASN A 1 117 ? 7.336 -44.594 -7.879 1 95.25 117 ASN A C 1
ATOM 930 O O . ASN A 1 117 ? 7.488 -45.594 -7.199 1 95.25 117 ASN A O 1
ATOM 934 N N . PRO A 1 118 ? 6.305 -44.469 -8.602 1 96.5 118 PRO A N 1
ATOM 935 C CA . PRO A 1 118 ? 5.211 -45.438 -8.578 1 96.5 118 PRO A CA 1
ATOM 936 C C . PRO A 1 118 ? 5.48 -46.656 -9.484 1 96.5 118 PRO A C 1
ATOM 938 O O . PRO A 1 118 ? 4.688 -47.594 -9.508 1 96.5 118 PRO A O 1
ATOM 941 N N . TYR A 1 119 ? 6.543 -46.625 -10.242 1 95.38 119 TYR A N 1
ATOM 942 C CA . TYR A 1 119 ? 6.848 -47.719 -11.141 1 95.38 119 TYR A CA 1
ATOM 943 C C . TYR A 1 119 ? 7.141 -49 -10.359 1 95.38 119 TYR A C 1
ATOM 945 O O . TYR A 1 119 ? 7.832 -48.969 -9.344 1 95.38 119 TYR A O 1
ATOM 953 N N . PRO A 1 120 ? 6.562 -50.125 -10.797 1 94.44 120 PRO A N 1
ATOM 954 C CA . PRO A 1 120 ? 5.957 -50.469 -12.094 1 94.44 120 PRO A CA 1
ATOM 955 C C . PRO A 1 120 ? 4.434 -50.375 -12.07 1 94.44 120 PRO A C 1
ATOM 957 O O . PRO A 1 120 ? 3.777 -50.75 -13.047 1 94.44 120 PRO A O 1
ATOM 960 N N . VAL A 1 121 ? 3.811 -50 -11.047 1 95.75 121 VAL A N 1
ATOM 961 C CA . VAL A 1 121 ? 2.361 -49.969 -10.883 1 95.75 121 VAL A CA 1
ATOM 962 C C . VAL A 1 121 ? 1.759 -48.906 -11.82 1 95.75 121 VAL A C 1
ATOM 964 O O . VAL A 1 121 ? 0.709 -49.156 -12.422 1 95.75 121 VAL A O 1
ATOM 967 N N . ARG A 1 122 ? 2.406 -47.812 -11.859 1 95.19 122 ARG A N 1
ATOM 968 C CA . ARG A 1 122 ? 2.115 -46.75 -12.82 1 95.19 122 ARG A CA 1
ATOM 969 C C . ARG A 1 122 ? 3.379 -46.312 -13.555 1 95.19 122 ARG A C 1
ATOM 971 O O . ARG A 1 122 ? 4.477 -46.344 -12.992 1 95.19 122 ARG A O 1
ATOM 978 N N . THR A 1 123 ? 3.148 -45.844 -14.781 1 93.38 123 THR A N 1
ATOM 979 C CA . THR A 1 123 ? 4.305 -45.406 -15.555 1 93.38 123 THR A CA 1
ATOM 980 C C . THR A 1 123 ? 4.52 -43.906 -15.422 1 93.38 123 THR A C 1
ATOM 982 O O . THR A 1 123 ? 5.586 -43.375 -15.766 1 93.38 123 THR A O 1
ATOM 985 N N . GLU A 1 124 ? 3.502 -43.219 -14.953 1 92.81 124 GLU A N 1
ATOM 986 C CA . GLU A 1 124 ? 3.568 -41.75 -14.781 1 92.81 124 GLU A CA 1
ATOM 987 C C . GLU A 1 124 ? 3.016 -41.344 -13.422 1 92.81 124 GLU A C 1
ATOM 989 O O . GLU A 1 124 ? 2.262 -42.094 -12.797 1 92.81 124 GLU A O 1
ATOM 994 N N . GLY A 1 125 ? 3.539 -40.125 -12.914 1 90.06 125 GLY A N 1
ATOM 995 C CA . GLY A 1 125 ? 3.055 -39.594 -11.648 1 90.06 125 GLY A CA 1
ATOM 996 C C . GLY A 1 125 ? 3.955 -39.938 -10.477 1 90.06 125 GLY A C 1
ATOM 997 O O . GLY A 1 125 ? 5.129 -40.281 -10.656 1 90.06 125 GLY A O 1
ATOM 998 N N . ARG A 1 126 ? 3.408 -39.625 -9.227 1 94.12 126 ARG A N 1
ATOM 999 C CA . ARG A 1 126 ? 4.051 -39.938 -7.953 1 94.12 126 ARG A CA 1
ATOM 1000 C C . ARG A 1 126 ? 3.062 -40.594 -6.984 1 94.12 126 ARG A C 1
ATOM 1002 O O . ARG A 1 126 ? 1.858 -40.344 -7.062 1 94.12 126 ARG A O 1
ATOM 1009 N N . CYS A 1 127 ? 3.643 -41.438 -6.191 1 95.31 127 CYS A N 1
ATOM 1010 C CA . CYS A 1 127 ? 2.73 -42.062 -5.238 1 95.31 127 CYS A CA 1
ATOM 1011 C C . CYS A 1 127 ? 3.146 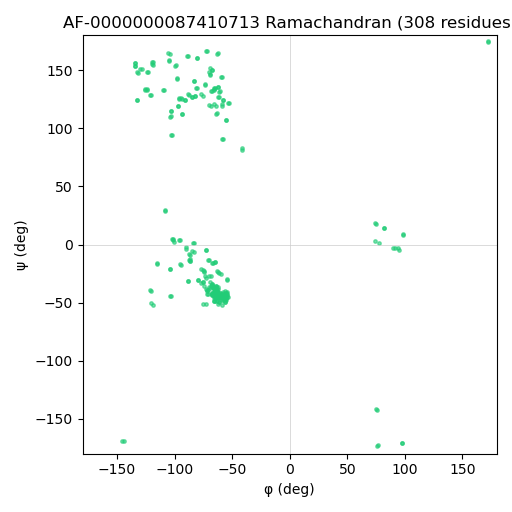-41.75 -3.803 1 95.31 127 CYS A C 1
ATOM 1013 O O . CYS A 1 127 ? 4.293 -41.375 -3.553 1 95.31 127 CYS A O 1
ATOM 1015 N N . CYS A 1 128 ? 2.146 -41.844 -2.904 1 94.38 128 CYS A N 1
ATOM 1016 C CA . CYS A 1 128 ? 2.381 -41.531 -1.497 1 94.38 128 CYS A CA 1
ATOM 1017 C C . CYS A 1 128 ? 3.213 -42.625 -0.833 1 94.38 128 CYS A C 1
ATOM 1019 O O . CYS A 1 128 ? 3.422 -43.688 -1.414 1 94.38 128 CYS A O 1
ATOM 1021 N N . ARG A 1 129 ? 3.721 -42.312 0.355 1 94.5 129 ARG A N 1
ATOM 1022 C CA . ARG A 1 129 ? 4.555 -43.25 1.099 1 94.5 129 ARG A CA 1
ATOM 1023 C C . ARG A 1 129 ? 3.811 -44.562 1.369 1 94.5 129 ARG A C 1
ATOM 1025 O O . ARG A 1 129 ? 4.379 -45.656 1.233 1 94.5 129 ARG A O 1
ATOM 1032 N N . TYR A 1 130 ? 2.596 -44.469 1.702 1 95.81 130 TYR A N 1
ATOM 1033 C CA . TYR A 1 130 ? 1.785 -45.656 2.006 1 95.81 130 TYR A CA 1
ATOM 1034 C C . TYR A 1 130 ? 1.66 -46.562 0.786 1 95.81 130 TYR A C 1
ATOM 1036 O O . TYR A 1 130 ? 1.909 -47.75 0.872 1 95.81 130 TYR A O 1
ATOM 1044 N N . CYS A 1 131 ? 1.284 -46.031 -0.297 1 96.75 131 CYS A N 1
ATOM 1045 C CA . CYS A 1 131 ? 1.135 -46.812 -1.522 1 96.75 131 CYS A CA 1
ATOM 1046 C C . CYS A 1 131 ? 2.477 -47.375 -1.983 1 96.75 131 CYS A C 1
ATOM 1048 O O . CYS A 1 131 ? 2.539 -48.438 -2.553 1 96.75 131 CYS A O 1
ATOM 1050 N N . ASN A 1 132 ? 3.557 -46.594 -1.778 1 96.81 132 ASN A N 1
ATOM 1051 C CA . ASN A 1 132 ? 4.883 -47.094 -2.117 1 96.81 132 ASN A CA 1
ATOM 1052 C C . ASN A 1 132 ? 5.195 -48.375 -1.376 1 96.81 132 ASN A C 1
ATOM 1054 O O . ASN A 1 132 ? 5.664 -49.344 -1.979 1 96.81 132 ASN A O 1
ATOM 1058 N N . TYR A 1 133 ? 4.863 -48.375 -0.181 1 96.38 133 TYR A N 1
ATOM 1059 C CA . TYR A 1 133 ? 5.211 -49.5 0.681 1 96.38 133 TYR A CA 1
ATOM 1060 C C . TYR A 1 133 ? 4.242 -50.688 0.481 1 96.38 133 TYR A C 1
ATOM 1062 O O . TYR A 1 133 ? 4.629 -51.844 0.588 1 96.38 133 TYR A O 1
ATOM 1070 N N . THR A 1 134 ? 3.027 -50.344 0.145 1 96.81 134 THR A N 1
ATOM 1071 C CA . THR A 1 134 ? 2.01 -51.375 0.199 1 96.81 134 THR A CA 1
ATOM 1072 C C . THR A 1 134 ? 1.669 -51.875 -1.203 1 96.81 134 THR A C 1
ATOM 1074 O O . THR A 1 134 ? 1.084 -52.938 -1.363 1 96.81 134 THR A O 1
ATOM 1077 N N . VAL A 1 135 ? 1.961 -51.094 -2.139 1 97.25 135 VAL A N 1
ATOM 1078 C CA . VAL A 1 135 ? 1.546 -51.469 -3.488 1 97.25 135 VAL A CA 1
ATOM 1079 C C . VAL A 1 135 ? 2.773 -51.594 -4.387 1 97.25 135 VAL A C 1
ATOM 1081 O O . VAL A 1 135 ? 3.004 -52.656 -4.973 1 97.25 135 VAL A O 1
ATOM 1084 N N . VAL A 1 136 ? 3.684 -50.594 -4.43 1 97.31 136 VAL A N 1
ATOM 1085 C CA . VAL A 1 136 ? 4.754 -50.469 -5.414 1 97.31 136 VAL A CA 1
ATOM 1086 C C . VAL A 1 136 ? 5.859 -51.469 -5.082 1 97.31 136 VAL A C 1
ATOM 1088 O O . VAL A 1 136 ? 6.246 -52.281 -5.926 1 97.31 136 VAL A O 1
ATOM 1091 N N . LEU A 1 137 ? 6.281 -51.469 -3.916 1 96.19 137 LEU A N 1
ATOM 1092 C CA . LEU A 1 137 ? 7.398 -52.312 -3.518 1 96.19 137 LEU A CA 1
ATOM 1093 C C . LEU A 1 137 ? 7.023 -53.781 -3.635 1 96.19 137 LEU A C 1
ATOM 1095 O O . LEU A 1 137 ? 7.789 -54.562 -4.184 1 96.19 137 LEU A O 1
ATOM 1099 N N . PRO A 1 138 ? 5.84 -54.188 -3.094 1 95.94 138 PRO A N 1
ATOM 1100 C CA . PRO A 1 138 ? 5.441 -55.594 -3.289 1 95.94 138 PRO A CA 1
ATOM 1101 C C . PRO A 1 138 ? 5.422 -56 -4.758 1 95.94 138 PRO A C 1
ATOM 1103 O O . PRO A 1 138 ? 5.824 -57.125 -5.102 1 95.94 138 PRO A O 1
ATOM 1106 N N . GLU A 1 139 ? 4.926 -55.125 -5.621 1 95.69 139 GLU A N 1
ATOM 1107 C CA . GLU A 1 139 ? 4.887 -55.438 -7.051 1 95.69 139 GLU A CA 1
ATOM 1108 C C . GLU A 1 139 ? 6.293 -55.562 -7.625 1 95.69 139 GLU A C 1
ATOM 1110 O O . GLU A 1 139 ? 6.543 -56.438 -8.469 1 95.69 139 GLU A O 1
ATOM 1115 N N . ARG A 1 140 ? 7.203 -54.781 -7.203 1 94 140 ARG A N 1
ATOM 1116 C CA . ARG A 1 140 ? 8.594 -54.875 -7.645 1 94 140 ARG A CA 1
ATOM 1117 C C . ARG A 1 140 ? 9.219 -56.188 -7.199 1 94 140 ARG A C 1
ATOM 1119 O O . ARG A 1 140 ? 9.945 -56.844 -7.961 1 94 140 ARG A O 1
ATOM 1126 N N . ILE A 1 141 ? 8.969 -56.594 -6.008 1 94.31 141 ILE A N 1
ATOM 1127 C CA . ILE A 1 141 ? 9.477 -57.844 -5.465 1 94.31 141 ILE A CA 1
ATOM 1128 C C . ILE A 1 141 ? 8.914 -59.031 -6.258 1 94.31 141 ILE A C 1
ATOM 1130 O O . ILE A 1 141 ? 9.656 -59.938 -6.617 1 94.31 141 ILE A O 1
ATOM 1134 N N . ARG A 1 142 ? 7.633 -58.969 -6.539 1 92.94 142 ARG A N 1
ATOM 1135 C CA . ARG A 1 142 ? 6.965 -60.031 -7.312 1 92.94 142 ARG A CA 1
ATOM 1136 C C . ARG A 1 142 ? 7.617 -60.188 -8.68 1 92.94 142 ARG A C 1
ATOM 1138 O O . ARG A 1 142 ? 7.906 -61.312 -9.102 1 92.94 142 ARG A O 1
ATOM 1145 N N . LEU A 1 143 ? 7.883 -59.094 -9.344 1 91.5 143 LEU A N 1
ATOM 1146 C CA . LEU A 1 143 ? 8.477 -59.125 -10.68 1 91.5 143 LEU A CA 1
ATOM 1147 C C . LEU A 1 143 ? 9.906 -59.656 -10.633 1 91.5 143 LEU A C 1
ATOM 1149 O O . LEU A 1 143 ? 10.352 -60.344 -11.547 1 91.5 143 LEU A O 1
ATOM 1153 N N . SER A 1 144 ? 10.602 -59.344 -9.609 1 89.75 144 SER A N 1
ATOM 1154 C CA . SER A 1 144 ? 11.977 -59.781 -9.461 1 89.75 144 SER A CA 1
ATOM 1155 C C . SER A 1 144 ? 12.039 -61.312 -9.266 1 89.75 144 SER A C 1
ATOM 1157 O O . SER A 1 144 ? 12.922 -61.969 -9.805 1 89.75 144 SER A O 1
ATOM 1159 N N . LYS A 1 145 ? 11.148 -61.875 -8.617 1 88.12 145 LYS A N 1
ATOM 1160 C CA . LYS A 1 145 ? 11.109 -63.312 -8.391 1 88.12 145 LYS A CA 1
ATOM 1161 C C . LYS A 1 145 ? 10.734 -64.062 -9.664 1 88.12 145 LYS A C 1
ATOM 1163 O O . LYS A 1 145 ? 11.266 -65.125 -9.93 1 88.12 145 LYS A O 1
ATOM 1168 N N . GLN A 1 146 ? 9.875 -63.5 -10.289 1 82.31 146 GLN A N 1
ATOM 1169 C CA . GLN A 1 146 ? 9.453 -64.125 -11.539 1 82.31 146 GLN A CA 1
ATOM 1170 C C . GLN A 1 146 ? 10.609 -64.125 -12.539 1 82.31 146 GLN A C 1
ATOM 1172 O O . GLN A 1 146 ? 10.781 -65.125 -13.25 1 82.31 146 GLN A O 1
ATOM 1177 N N . ASP A 1 147 ? 11.359 -63.156 -12.57 1 79.75 147 ASP A N 1
ATOM 1178 C CA . ASP A 1 147 ? 12.508 -63.094 -13.469 1 79.75 147 ASP A CA 1
ATOM 1179 C C . ASP A 1 147 ? 13.562 -64.125 -13.078 1 79.75 147 ASP A C 1
ATOM 1181 O O . ASP A 1 147 ? 14.172 -64.75 -13.945 1 79.75 147 ASP A O 1
ATOM 1185 N N . ARG A 1 148 ? 13.758 -64.438 -11.852 1 78.38 148 ARG A N 1
ATOM 1186 C CA . ARG A 1 148 ? 14.711 -65.438 -11.375 1 78.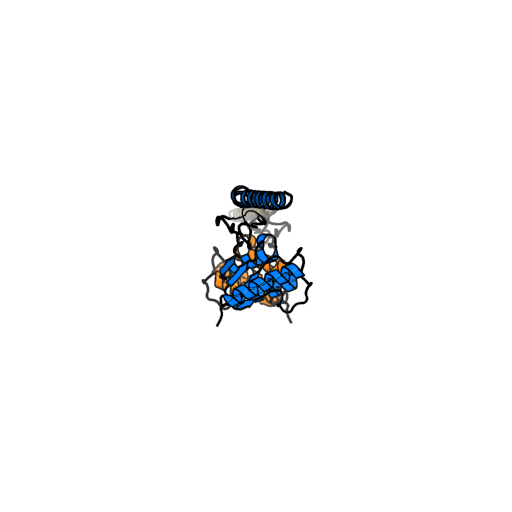38 148 ARG A CA 1
ATOM 1187 C C . ARG A 1 148 ? 14.258 -66.875 -11.711 1 78.38 148 ARG A C 1
ATOM 1189 O O . ARG A 1 148 ? 15.07 -67.688 -12.086 1 78.38 148 ARG A O 1
ATOM 1196 N N . TYR A 1 149 ? 13.047 -67.062 -11.594 1 76.5 149 TYR A N 1
ATOM 1197 C CA . TYR A 1 149 ? 12.508 -68.375 -11.922 1 76.5 149 TYR A CA 1
ATOM 1198 C C . TYR A 1 149 ? 12.633 -68.625 -13.414 1 76.5 149 TYR A C 1
ATOM 1200 O O . TYR A 1 149 ? 12.938 -69.75 -13.812 1 76.5 149 TYR A O 1
ATOM 1208 N N . GLU A 1 150 ? 12.492 -67.688 -14.156 1 73.5 150 GLU A N 1
ATOM 1209 C CA . GLU A 1 150 ? 12.555 -67.875 -15.602 1 73.5 150 GLU A CA 1
ATOM 1210 C C . GLU A 1 150 ? 13.992 -68.062 -16.062 1 73.5 150 GLU A C 1
ATOM 1212 O O . GLU A 1 150 ? 14.258 -68.812 -17 1 73.5 150 GLU A O 1
ATOM 1217 N N . GLN A 1 151 ? 14.852 -67.5 -15.461 1 75.06 151 GLN A N 1
ATOM 1218 C CA . GLN A 1 15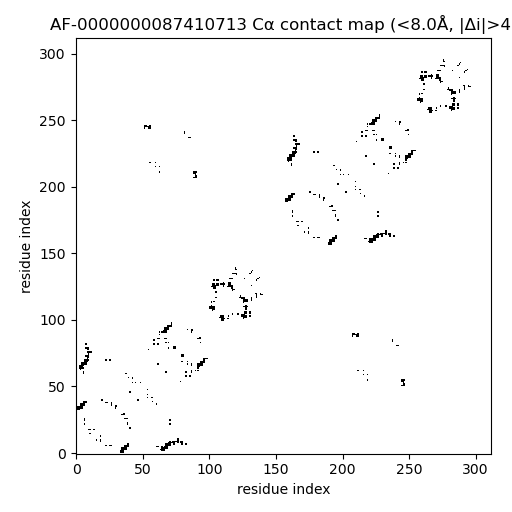1 ? 16.266 -67.688 -15.812 1 75.06 151 GLN A CA 1
ATOM 1219 C C . GLN A 1 151 ? 16.781 -69 -15.312 1 75.06 151 GLN A C 1
ATOM 1221 O O . GLN A 1 151 ? 17.672 -69.625 -15.922 1 75.06 151 GLN A O 1
ATOM 1226 N N . GLY A 1 152 ? 16.281 -69.438 -14.188 1 67.5 152 GLY A N 1
ATOM 1227 C CA . GLY A 1 152 ? 16.703 -70.688 -13.672 1 67.5 152 GLY A CA 1
ATOM 1228 C C . GLY A 1 152 ? 16.203 -71.875 -14.508 1 67.5 152 GLY A C 1
ATOM 1229 O O . GLY A 1 152 ? 16.781 -72.938 -14.477 1 67.5 152 GLY A O 1
ATOM 1230 N N . LYS A 1 153 ? 15.18 -71.938 -15.227 1 67.06 153 LYS A N 1
ATOM 1231 C CA . LYS A 1 153 ? 14.688 -73 -16.062 1 67.06 153 LYS A CA 1
ATOM 1232 C C . LYS A 1 153 ? 15.547 -73.125 -17.328 1 67.06 153 LYS A C 1
ATOM 1234 O O . LYS A 1 153 ? 15.625 -74.25 -17.891 1 67.06 153 LYS A O 1
ATOM 1239 N N . THR A 1 154 ? 16.109 -72.125 -17.719 1 62.56 154 THR A N 1
ATOM 1240 C CA . THR A 1 154 ? 16.891 -72.25 -18.938 1 62.56 154 THR A CA 1
ATOM 1241 C C . THR A 1 154 ? 18.219 -72.938 -18.656 1 62.56 154 THR A C 1
ATOM 1243 O O . THR A 1 154 ? 18.844 -73.5 -19.562 1 62.56 154 THR A O 1
ATOM 1246 N N . ASP A 1 155 ? 18.672 -72.938 -17.453 1 59.28 155 ASP A N 1
ATOM 1247 C CA . ASP A 1 155 ? 19.969 -73.562 -17.172 1 59.28 155 ASP A CA 1
ATOM 1248 C C . ASP A 1 155 ? 19.797 -75 -16.891 1 59.28 155 ASP A C 1
ATOM 1250 O O . ASP A 1 155 ? 20.781 -75.75 -16.75 1 59.28 155 ASP A O 1
ATOM 1254 N N . ASP A 1 156 ? 18.562 -75.5 -16.766 1 46.81 156 ASP A N 1
ATOM 1255 C CA . ASP A 1 156 ? 18.5 -76.938 -16.703 1 46.81 156 ASP A CA 1
ATOM 1256 C C . ASP A 1 156 ? 18.312 -77.562 -18.094 1 46.81 156 ASP A C 1
ATOM 1258 O O . ASP A 1 156 ? 17.516 -77.062 -18.891 1 46.81 156 ASP A O 1
ATOM 1262 N N . MET B 1 1 ? 9.133 23.047 -12.18 1 71.75 1 MET B N 1
ATOM 1263 C CA . MET B 1 1 ? 7.781 22.641 -11.797 1 71.75 1 MET B CA 1
ATOM 1264 C C . MET B 1 1 ? 7.727 22.25 -10.328 1 71.75 1 MET B C 1
ATOM 1266 O O . MET B 1 1 ? 8.719 21.797 -9.758 1 71.75 1 MET B O 1
ATOM 1270 N N . ASN B 1 2 ? 6.746 22.734 -9.555 1 90.69 2 ASN B N 1
ATOM 1271 C CA . ASN B 1 2 ? 6.68 22.5 -8.117 1 90.69 2 ASN B CA 1
ATOM 1272 C C . ASN B 1 2 ? 6.535 21.016 -7.793 1 90.69 2 ASN B C 1
ATOM 1274 O O . ASN B 1 2 ? 5.84 20.281 -8.5 1 90.69 2 ASN B O 1
ATOM 1278 N N . LYS B 1 3 ? 7.371 20.625 -6.77 1 96.81 3 LYS B N 1
ATOM 1279 C CA . LYS B 1 3 ? 7.289 19.234 -6.324 1 96.81 3 LYS B CA 1
ATOM 1280 C C . LYS B 1 3 ? 5.895 18.906 -5.797 1 96.81 3 LYS B C 1
ATOM 1282 O O . LYS B 1 3 ? 5.285 19.719 -5.094 1 96.81 3 LYS B O 1
ATOM 1287 N N . LYS B 1 4 ? 5.383 17.812 -6.258 1 98.62 4 LYS B N 1
ATOM 1288 C CA . LYS B 1 4 ? 4.059 17.375 -5.828 1 98.62 4 LYS B CA 1
ATOM 1289 C C . LYS B 1 4 ? 4.129 16.656 -4.48 1 98.62 4 LYS B C 1
ATOM 1291 O O . LYS B 1 4 ? 5.047 15.875 -4.23 1 98.62 4 LYS B O 1
ATOM 1296 N N . ILE B 1 5 ? 3.195 17.016 -3.564 1 98.88 5 ILE B N 1
ATOM 1297 C CA . ILE B 1 5 ? 3.16 16.422 -2.229 1 98.88 5 ILE B CA 1
ATOM 1298 C C . ILE B 1 5 ? 1.736 15.992 -1.894 1 98.88 5 ILE B C 1
ATOM 1300 O O . ILE B 1 5 ? 0.799 16.781 -1.992 1 98.88 5 ILE B O 1
ATOM 1304 N N . TYR B 1 6 ? 1.563 14.766 -1.569 1 98.88 6 TYR B N 1
ATOM 1305 C CA . TYR B 1 6 ? 0.263 14.203 -1.231 1 98.88 6 TYR B CA 1
ATOM 1306 C C . TYR B 1 6 ? -0.033 14.367 0.255 1 98.88 6 TYR B C 1
ATOM 1308 O O . TYR B 1 6 ? 0.778 13.984 1.102 1 98.88 6 TYR B O 1
ATOM 1316 N N . ILE B 1 7 ? -1.164 14.883 0.562 1 98.88 7 ILE B N 1
ATOM 1317 C CA . ILE B 1 7 ? -1.538 15.047 1.963 1 98.88 7 ILE B CA 1
ATOM 1318 C C . ILE B 1 7 ? -2.297 13.812 2.441 1 98.88 7 ILE B C 1
ATOM 1320 O O . ILE B 1 7 ? -3.309 13.43 1.85 1 98.88 7 ILE B O 1
ATOM 1324 N N . SER B 1 8 ? -1.807 13.211 3.48 1 98.62 8 SER B N 1
ATOM 1325 C CA . SER B 1 8 ? -2.408 12.008 4.047 1 98.62 8 SER B CA 1
ATOM 1326 C C . SER B 1 8 ? -2.758 12.203 5.52 1 98.62 8 SER B C 1
ATOM 1328 O O . SER B 1 8 ? -2.07 12.938 6.234 1 98.62 8 SER B O 1
ATOM 1330 N N . GLY B 1 9 ? -3.791 11.539 5.93 1 97.06 9 GLY B N 1
ATOM 1331 C CA . GLY B 1 9 ? -4.23 11.609 7.316 1 97.06 9 GLY B CA 1
ATOM 1332 C C . GLY B 1 9 ? -5.559 10.914 7.559 1 97.06 9 GLY B C 1
ATOM 1333 O O . GLY B 1 9 ? -6.207 10.461 6.613 1 97.06 9 GLY B O 1
ATOM 1334 N N . ALA B 1 10 ? -5.934 10.867 8.852 1 95.19 10 ALA B N 1
ATOM 1335 C CA . ALA B 1 10 ? -7.188 10.211 9.227 1 95.19 10 ALA B CA 1
ATOM 1336 C C . ALA B 1 10 ? -8.391 11 8.727 1 95.19 10 ALA B C 1
ATOM 1338 O O . ALA B 1 10 ? -8.43 12.227 8.836 1 95.19 10 ALA B O 1
ATOM 1339 N N . ILE B 1 11 ? -9.25 10.305 8.148 1 91.94 11 ILE B N 1
ATOM 1340 C CA . ILE B 1 11 ? -10.477 10.938 7.664 1 91.94 11 ILE B CA 1
ATOM 1341 C C . ILE B 1 11 ? -11.688 10.281 8.32 1 91.94 11 ILE B C 1
ATOM 1343 O O . ILE B 1 11 ? -12.57 10.969 8.836 1 91.94 11 ILE B O 1
ATOM 1347 N N . ALA B 1 12 ? -11.586 8.953 8.438 1 81.25 12 ALA B N 1
ATOM 1348 C CA . ALA B 1 12 ? -12.727 8.219 8.977 1 81.25 12 ALA B CA 1
ATOM 1349 C C . ALA B 1 12 ? -12.914 8.516 10.461 1 81.25 12 ALA B C 1
ATOM 1351 O O . ALA B 1 12 ? -11.977 8.945 11.141 1 81.25 12 ALA B O 1
ATOM 1352 N N . HIS B 1 13 ? -14.008 8.469 11.031 1 76.12 13 HIS B N 1
ATOM 1353 C CA . HIS B 1 13 ? -14.422 8.523 12.43 1 76.12 13 HIS B CA 1
ATOM 1354 C C . HIS B 1 13 ? -14.312 9.938 12.992 1 76.12 13 HIS B C 1
ATOM 1356 O O . HIS B 1 13 ? -14.367 10.133 14.203 1 76.12 13 HIS B O 1
ATOM 1362 N N . TYR B 1 14 ? -13.938 10.938 12.227 1 79.38 14 TYR B N 1
ATOM 1363 C CA . TYR B 1 14 ? -13.891 12.328 12.641 1 79.38 14 TYR B CA 1
ATOM 1364 C C . TYR B 1 14 ? -15.047 13.125 12.039 1 79.38 14 TYR B C 1
ATOM 1366 O O . TYR B 1 14 ? -15.727 12.641 11.133 1 79.38 14 TYR B O 1
ATOM 1374 N N . ASP B 1 15 ? -15.164 14.273 12.695 1 89.25 15 ASP B N 1
ATOM 1375 C CA . ASP B 1 15 ? -16.047 15.242 12.062 1 89.25 15 ASP B CA 1
ATOM 1376 C C . ASP B 1 15 ? -15.531 15.656 10.688 1 89.25 15 ASP B C 1
ATOM 1378 O O . ASP B 1 15 ? -14.375 16.078 10.562 1 89.25 15 ASP B O 1
ATOM 1382 N N . MET B 1 16 ? -16.359 15.531 9.742 1 90 16 MET B N 1
ATOM 1383 C CA . MET B 1 16 ? -15.938 15.727 8.359 1 90 16 MET B CA 1
ATOM 1384 C C . MET B 1 16 ? -15.492 17.156 8.117 1 90 16 MET B C 1
ATOM 1386 O O . MET B 1 16 ? -14.5 17.406 7.426 1 90 16 MET B O 1
ATOM 1390 N N . ASP B 1 17 ? -16.203 18.078 8.664 1 92.25 17 ASP B N 1
ATOM 1391 C CA . ASP B 1 17 ? -15.852 19.484 8.484 1 92.25 17 ASP B CA 1
ATOM 1392 C C . ASP B 1 17 ? -14.516 19.797 9.141 1 92.25 17 ASP B C 1
ATOM 1394 O O . ASP B 1 17 ? -13.711 20.547 8.594 1 92.25 17 ASP B O 1
ATOM 1398 N N . GLU B 1 18 ? -14.305 19.266 10.258 1 91.44 18 GLU B N 1
ATOM 1399 C CA . GLU B 1 18 ? -13.039 19.453 10.961 1 91.44 18 GLU B CA 1
ATOM 1400 C C . GLU B 1 18 ? -11.875 18.875 10.164 1 91.44 18 GLU B C 1
ATOM 1402 O O . GLU B 1 18 ? -10.805 19.469 10.094 1 91.44 18 GLU B O 1
ATOM 1407 N N . ARG B 1 19 ? -12.102 17.781 9.625 1 92.81 19 ARG B N 1
ATOM 1408 C CA . ARG B 1 19 ? -11.023 17.141 8.875 1 92.81 19 ARG B CA 1
ATOM 1409 C C . ARG B 1 19 ? -10.734 17.891 7.574 1 92.81 19 ARG B C 1
ATOM 1411 O O . ARG B 1 19 ? -9.578 18.094 7.223 1 92.81 19 ARG B O 1
ATOM 1418 N N . LYS B 1 20 ? -11.773 18.266 6.926 1 94.94 20 LYS B N 1
ATOM 1419 C CA . LYS B 1 20 ? -11.586 19.062 5.723 1 94.94 20 LYS B CA 1
ATOM 1420 C C . LYS B 1 20 ? -10.773 20.328 6.02 1 94.94 20 LYS B C 1
ATOM 1422 O O . LYS B 1 20 ? -9.906 20.703 5.23 1 94.94 20 LYS B O 1
ATOM 1427 N N . ALA B 1 21 ? -11.094 20.875 7.125 1 95.62 21 ALA B N 1
ATOM 1428 C CA . ALA B 1 21 ? -10.367 22.078 7.531 1 95.62 21 ALA B CA 1
ATOM 1429 C C . ALA B 1 21 ? -8.891 21.781 7.781 1 95.62 21 ALA B C 1
ATOM 1431 O O . ALA B 1 21 ? -8.016 22.547 7.391 1 95.62 21 ALA B O 1
ATOM 1432 N N . ALA B 1 22 ? -8.633 20.719 8.414 1 94.25 22 ALA B N 1
ATOM 1433 C CA . ALA B 1 22 ? -7.254 20.312 8.695 1 94.25 22 ALA B CA 1
ATOM 1434 C C . ALA B 1 22 ? -6.477 20.062 7.41 1 94.25 22 ALA B C 1
ATOM 1436 O O . ALA B 1 22 ? -5.332 20.516 7.27 1 94.25 22 ALA B O 1
ATOM 1437 N N . PHE B 1 23 ? -7.098 19.359 6.508 1 97.62 23 PHE B N 1
ATOM 1438 C CA . PHE B 1 23 ? -6.465 19.094 5.223 1 97.62 23 PHE B CA 1
ATOM 1439 C C . PHE B 1 23 ? -6.25 20.375 4.449 1 97.62 23 PHE B C 1
ATOM 1441 O O . PHE B 1 23 ? -5.215 20.562 3.799 1 97.62 23 PHE B O 1
ATOM 1448 N N . LYS B 1 24 ? -7.195 21.25 4.512 1 97.75 24 LYS B N 1
ATOM 1449 C CA . LYS B 1 24 ? -7.074 22.531 3.828 1 97.75 24 LYS B CA 1
ATOM 1450 C C . LYS B 1 24 ? -5.941 23.375 4.422 1 97.75 24 LYS B C 1
ATOM 1452 O O . LYS B 1 24 ? -5.18 24 3.689 1 97.75 24 LYS B O 1
ATOM 1457 N N . ALA B 1 25 ? -5.859 23.406 5.672 1 96.38 25 ALA B N 1
ATOM 1458 C CA . ALA B 1 25 ? -4.781 24.125 6.336 1 96.38 25 ALA B CA 1
ATOM 1459 C C . ALA B 1 25 ? -3.418 23.609 5.902 1 96.38 25 ALA B C 1
ATOM 1461 O O . ALA B 1 25 ? -2.504 24.375 5.625 1 96.38 25 ALA B O 1
ATOM 1462 N N . ALA B 1 26 ? -3.275 22.312 5.871 1 97.38 26 ALA B N 1
ATOM 1463 C CA . ALA B 1 26 ? -2.037 21.703 5.402 1 97.38 26 ALA B CA 1
ATOM 1464 C C . ALA B 1 26 ? -1.746 22.078 3.955 1 97.38 26 ALA B C 1
ATOM 1466 O O . ALA B 1 26 ? -0.604 22.391 3.605 1 97.38 26 ALA B O 1
ATOM 1467 N N . GLU B 1 27 ? -2.775 22.031 3.158 1 98.19 27 GLU B N 1
ATOM 1468 C CA . GLU B 1 27 ? -2.648 22.406 1.755 1 98.19 27 GLU B CA 1
ATOM 1469 C C . GLU B 1 27 ? -2.076 23.828 1.613 1 98.19 27 GLU B C 1
ATOM 1471 O O . GLU B 1 27 ? -1.137 24.047 0.846 1 98.19 27 GLU B O 1
ATOM 1476 N N . GLU B 1 28 ? -2.598 24.734 2.371 1 97.75 28 GLU B N 1
ATOM 1477 C CA . GLU B 1 28 ? -2.168 26.141 2.307 1 97.75 28 GLU B CA 1
ATOM 1478 C C . GLU B 1 28 ? -0.731 26.297 2.799 1 97.75 28 GLU B C 1
ATOM 1480 O O . GLU B 1 28 ? 0.054 27.031 2.205 1 97.75 28 GLU B O 1
ATOM 1485 N N . ARG B 1 29 ? -0.414 25.641 3.818 1 96.06 29 ARG B N 1
ATOM 1486 C CA . ARG B 1 29 ? 0.94 25.672 4.363 1 96.06 29 ARG B CA 1
ATOM 1487 C C . ARG B 1 29 ? 1.951 25.156 3.352 1 96.06 29 ARG B C 1
ATOM 1489 O O . ARG B 1 29 ? 3.012 25.75 3.154 1 96.06 29 ARG B O 1
ATOM 1496 N N . LEU B 1 30 ? 1.617 24.078 2.711 1 97.75 30 LEU B N 1
ATOM 1497 C CA . LEU B 1 30 ? 2.518 23.438 1.755 1 97.75 30 LEU B CA 1
ATOM 1498 C C . LEU B 1 30 ? 2.672 24.281 0.5 1 97.75 30 LEU B C 1
ATOM 1500 O O . LEU B 1 30 ? 3.768 24.391 -0.058 1 97.75 30 LEU B O 1
ATOM 1504 N N . LYS B 1 31 ? 1.578 24.891 0.126 1 97.81 31 LYS B N 1
ATOM 1505 C CA . LYS B 1 31 ? 1.659 25.844 -0.985 1 97.81 31 LYS B CA 1
ATOM 1506 C C . LYS B 1 31 ? 2.613 26.984 -0.664 1 97.81 31 LYS B C 1
ATOM 1508 O O . LYS B 1 31 ? 3.424 27.391 -1.505 1 97.81 31 LYS B O 1
ATOM 1513 N N . ALA B 1 32 ? 2.469 27.5 0.515 1 96.69 32 ALA B N 1
ATOM 1514 C CA . ALA B 1 32 ? 3.316 28.609 0.955 1 96.69 32 ALA B CA 1
ATOM 1515 C C . ALA B 1 32 ? 4.789 28.203 0.941 1 96.69 32 ALA B C 1
ATOM 1517 O O . ALA B 1 32 ? 5.668 29.047 0.751 1 96.69 32 ALA B O 1
ATOM 1518 N N . LYS B 1 33 ? 5.051 26.953 1.061 1 96.31 33 LYS B N 1
ATOM 1519 C CA . LYS B 1 33 ? 6.418 26.438 1.07 1 96.31 33 LYS B CA 1
ATOM 1520 C C . LYS B 1 33 ? 6.887 26.094 -0.341 1 96.31 33 LYS B C 1
ATOM 1522 O O . LYS B 1 33 ? 8.016 25.641 -0.53 1 96.31 33 LYS B O 1
ATOM 1527 N N . GLY B 1 34 ? 5.926 26.281 -1.323 1 97.12 34 GLY B N 1
ATOM 1528 C CA . GLY B 1 34 ? 6.316 26.141 -2.715 1 97.12 34 GLY B CA 1
ATOM 1529 C C . GLY B 1 34 ? 5.977 24.766 -3.285 1 97.12 34 GLY B C 1
ATOM 1530 O O . GLY B 1 34 ? 6.402 24.438 -4.391 1 97.12 34 GLY B O 1
ATOM 1531 N N . TYR B 1 35 ? 5.242 23.984 -2.562 1 98.25 35 TYR B N 1
ATOM 1532 C CA . TYR B 1 35 ? 4.84 22.672 -3.051 1 98.25 35 TYR B CA 1
ATOM 1533 C C . TYR B 1 35 ? 3.531 22.766 -3.826 1 98.25 35 TYR B C 1
ATOM 1535 O O . TYR B 1 35 ? 2.854 23.781 -3.805 1 98.25 35 TYR B O 1
ATOM 1543 N N . HIS B 1 36 ? 3.295 21.734 -4.605 1 98.44 36 HIS B N 1
ATOM 1544 C CA . HIS B 1 36 ? 1.985 21.484 -5.199 1 98.44 36 HIS B CA 1
ATOM 1545 C C . HIS B 1 36 ? 1.234 20.391 -4.453 1 98.44 36 HIS B C 1
ATOM 1547 O O . HIS B 1 36 ? 1.406 19.203 -4.75 1 98.44 36 HIS B O 1
ATOM 1553 N N . PRO B 1 37 ? 0.415 20.797 -3.521 1 98.62 37 PRO B N 1
ATOM 1554 C CA . PRO B 1 37 ? -0.259 19.797 -2.689 1 98.62 37 PRO B CA 1
ATOM 1555 C C . PRO B 1 37 ? -1.37 19.047 -3.434 1 98.62 37 PRO B C 1
ATOM 1557 O O . PRO B 1 37 ? -2.082 19.656 -4.238 1 98.62 37 PRO B O 1
ATOM 1560 N N . ILE B 1 38 ? -1.479 17.766 -3.268 1 98.75 38 ILE B N 1
ATOM 1561 C CA . ILE B 1 38 ? -2.582 16.906 -3.701 1 98.75 38 ILE B CA 1
ATOM 1562 C C . ILE B 1 38 ? -3.457 16.547 -2.502 1 98.75 38 ILE B C 1
ATOM 1564 O O . ILE B 1 38 ? -3.02 15.836 -1.598 1 98.75 38 ILE B O 1
ATOM 1568 N N . ASN B 1 39 ? -4.602 17.094 -2.494 1 98.5 39 ASN B N 1
ATOM 1569 C CA . ASN B 1 39 ? -5.562 16.922 -1.412 1 98.5 39 ASN B CA 1
ATOM 1570 C C . ASN B 1 39 ? -6.582 15.828 -1.739 1 98.5 39 ASN B C 1
ATOM 1572 O O . ASN B 1 39 ? -7.34 15.945 -2.703 1 98.5 39 ASN B O 1
ATOM 1576 N N . PRO B 1 40 ? -6.637 14.734 -0.915 1 97.12 40 PRO B N 1
ATOM 1577 C CA . PRO B 1 40 ? -7.531 13.617 -1.225 1 97.12 40 PRO B CA 1
ATOM 1578 C C . PRO B 1 40 ? -9 14.023 -1.221 1 97.12 40 PRO B C 1
ATOM 1580 O O . PRO B 1 40 ? -9.836 13.336 -1.817 1 97.12 40 PRO B O 1
ATOM 1583 N N . PHE B 1 41 ? -9.375 15.039 -0.558 1 95.81 41 PHE B N 1
ATOM 1584 C CA . PHE B 1 41 ? -10.75 15.516 -0.576 1 95.81 41 PHE B CA 1
ATOM 1585 C C . PHE B 1 41 ? -11.125 16.047 -1.955 1 95.81 41 PHE B C 1
ATOM 1587 O O . PHE B 1 41 ? -12.305 16.25 -2.252 1 95.81 41 PHE B O 1
ATOM 1594 N N . ASN B 1 42 ? -10.141 16.312 -2.799 1 95.31 42 ASN B N 1
ATOM 1595 C CA . ASN B 1 42 ? -10.367 16.812 -4.152 1 95.31 42 ASN B CA 1
ATOM 1596 C C . ASN B 1 42 ? -10.055 15.742 -5.195 1 95.31 42 ASN B C 1
ATOM 1598 O O . ASN B 1 42 ? -9.586 16.062 -6.293 1 95.31 42 ASN B O 1
ATOM 1602 N N . ASN B 1 43 ? -10.203 14.477 -4.91 1 93.44 43 ASN B N 1
ATOM 1603 C CA . ASN B 1 43 ? -9.789 13.398 -5.801 1 93.44 43 ASN B CA 1
ATOM 1604 C C . ASN B 1 43 ? -10.852 13.094 -6.848 1 93.44 43 ASN B C 1
ATOM 1606 O O . ASN B 1 43 ? -10.727 12.133 -7.609 1 93.44 43 ASN B O 1
ATOM 1610 N N . GLY B 1 44 ? -11.953 13.836 -6.844 1 92.06 44 GLY B N 1
ATOM 1611 C CA . GLY B 1 44 ? -12.961 13.734 -7.887 1 92.06 44 GLY B CA 1
ATOM 1612 C C . GLY B 1 44 ? -14.086 12.781 -7.535 1 92.06 44 GLY B C 1
ATOM 1613 O O . GLY B 1 44 ? -15.047 12.641 -8.297 1 92.06 44 GLY B O 1
ATOM 1614 N N . LEU B 1 45 ? -14.016 12.125 -6.422 1 93.12 45 LEU B N 1
ATOM 1615 C CA . LEU B 1 45 ? -15.055 11.188 -6.008 1 93.12 45 LEU B CA 1
ATOM 1616 C C . LEU B 1 45 ? -15.992 11.836 -5 1 93.12 45 LEU B C 1
ATOM 1618 O O . LEU B 1 45 ? -15.586 12.719 -4.242 1 93.12 45 LEU B O 1
ATOM 1622 N N . PRO B 1 46 ? -17.203 11.32 -5 1 89.19 46 PRO B N 1
ATOM 1623 C CA . PRO B 1 46 ? -18.141 11.844 -4 1 89.19 46 PRO B CA 1
ATOM 1624 C C . PRO B 1 46 ? -17.75 11.477 -2.572 1 89.19 46 PRO B C 1
ATOM 1626 O O . PRO B 1 46 ? -17.156 10.422 -2.342 1 89.19 46 PRO B O 1
ATOM 1629 N N . GLN B 1 47 ? -18.125 12.375 -1.596 1 81.88 47 GLN B N 1
ATOM 1630 C CA . GLN B 1 47 ? -17.906 12.156 -0.168 1 81.88 47 GLN B CA 1
ATOM 1631 C C . GLN B 1 47 ? -19.203 12.297 0.61 1 81.88 47 GLN B C 1
ATOM 1633 O O . GLN B 1 47 ? -19.938 13.281 0.455 1 81.88 47 GLN B O 1
ATOM 1638 N N . PRO B 1 48 ? -19.469 11.438 1.441 1 77.38 48 PRO B N 1
ATOM 1639 C CA . PRO B 1 48 ? -18.844 10.141 1.72 1 77.38 48 PRO B CA 1
ATOM 1640 C C . PRO B 1 48 ? -19.078 9.125 0.602 1 77.38 48 PRO B C 1
ATOM 1642 O O . PRO B 1 48 ? -19.984 9.305 -0.219 1 77.38 48 PRO B O 1
ATOM 1645 N N . GLY B 1 49 ? -18.172 8.359 0.402 1 82.44 49 GLY B N 1
ATOM 1646 C CA . GLY B 1 49 ? -18.328 7.359 -0.645 1 82.44 49 GLY B CA 1
ATOM 1647 C C . GLY B 1 49 ? -17.672 6.031 -0.296 1 82.44 49 GLY B C 1
ATOM 1648 O O . GLY B 1 49 ? -17.422 5.754 0.876 1 82.44 49 GLY B O 1
ATOM 1649 N N . ASP B 1 50 ? -17.578 5.16 -1.303 1 91.06 50 ASP B N 1
ATOM 1650 C CA . ASP B 1 50 ? -16.969 3.836 -1.191 1 91.06 50 ASP B CA 1
ATOM 1651 C C . ASP B 1 50 ? -15.492 3.936 -0.848 1 91.06 50 ASP B C 1
ATOM 1653 O O . ASP B 1 50 ? -14.703 4.48 -1.623 1 91.06 50 ASP B O 1
ATOM 1657 N N . TRP B 1 51 ? -15.172 3.51 0.285 1 93.12 51 TRP B N 1
ATOM 1658 C CA . TRP B 1 51 ? -13.812 3.611 0.817 1 93.12 51 TRP B CA 1
ATOM 1659 C C . TRP B 1 51 ? -12.805 2.998 -0.146 1 93.12 51 TRP B C 1
ATOM 1661 O O . TRP B 1 51 ? -11.766 3.596 -0.429 1 93.12 51 TRP B O 1
ATOM 1671 N N . ARG B 1 52 ? -13.109 1.844 -0.668 1 95.12 52 ARG B N 1
ATOM 1672 C CA . ARG B 1 52 ? -12.172 1.136 -1.537 1 95.12 52 ARG B CA 1
ATOM 1673 C C . ARG B 1 52 ? -11.938 1.907 -2.832 1 95.12 52 ARG B C 1
ATOM 1675 O O . ARG B 1 52 ? -10.82 1.934 -3.35 1 95.12 52 ARG B O 1
ATOM 1682 N N . LYS B 1 53 ? -12.938 2.482 -3.309 1 95.62 53 LYS B N 1
ATOM 1683 C CA . LYS B 1 53 ? -12.789 3.314 -4.5 1 95.62 53 LYS B CA 1
ATOM 1684 C C . LYS B 1 53 ? -11.906 4.531 -4.215 1 95.62 53 LYS B C 1
ATOM 1686 O O . LYS B 1 53 ? -11.062 4.898 -5.031 1 95.62 53 LYS B O 1
ATOM 1691 N N . HIS B 1 54 ? -12.18 5.145 -3.109 1 96 54 HIS B N 1
ATOM 1692 C CA . HIS B 1 54 ? -11.352 6.285 -2.713 1 96 54 HIS B CA 1
ATOM 1693 C C . HIS B 1 54 ? -9.898 5.875 -2.547 1 96 54 HIS B C 1
ATOM 1695 O O . HIS B 1 54 ? -8.992 6.578 -3.01 1 96 54 HIS B O 1
ATOM 1701 N N . MET B 1 55 ? -9.703 4.746 -1.912 1 97.62 55 MET B N 1
ATOM 1702 C CA . MET B 1 55 ? -8.336 4.273 -1.702 1 97.62 55 MET B CA 1
ATOM 1703 C C . MET B 1 55 ? -7.621 4.062 -3.033 1 97.62 55 MET B C 1
ATOM 1705 O O . MET B 1 55 ? -6.465 4.465 -3.191 1 97.62 55 MET B O 1
ATOM 1709 N N . LYS B 1 56 ? -8.312 3.438 -3.988 1 98.06 56 LYS B N 1
ATOM 1710 C CA . LYS B 1 56 ? -7.73 3.162 -5.301 1 98.06 56 LYS B CA 1
ATOM 1711 C C . LYS B 1 56 ? -7.293 4.453 -5.988 1 98.06 56 LYS B C 1
ATOM 1713 O O . LYS B 1 56 ? -6.164 4.551 -6.473 1 98.06 56 LYS B O 1
ATOM 1718 N N . VAL B 1 57 ? -8.133 5.43 -6 1 97.75 57 VAL B N 1
ATOM 1719 C CA . VAL B 1 57 ? -7.828 6.707 -6.633 1 97.75 57 VAL B CA 1
ATOM 1720 C C . VAL B 1 57 ? -6.715 7.41 -5.859 1 97.75 57 VAL B C 1
ATOM 1722 O O . VAL B 1 57 ? -5.777 7.945 -6.457 1 97.75 57 VAL B O 1
ATOM 1725 N N . ASP B 1 58 ? -6.805 7.391 -4.555 1 98.06 58 ASP B N 1
ATOM 1726 C CA . ASP B 1 58 ? -5.84 8.094 -3.707 1 98.06 58 ASP B CA 1
ATOM 1727 C C . ASP B 1 58 ? -4.441 7.504 -3.867 1 98.06 58 ASP B C 1
ATOM 1729 O O . ASP B 1 58 ? -3.457 8.242 -3.939 1 98.06 58 ASP B O 1
ATOM 1733 N N . ILE B 1 59 ? -4.32 6.191 -3.873 1 98.69 59 ILE B N 1
ATOM 1734 C CA . ILE B 1 59 ? -3.016 5.566 -4.059 1 98.69 59 ILE B CA 1
ATOM 1735 C C . ILE B 1 59 ? -2.471 5.918 -5.441 1 98.69 59 ILE B C 1
ATOM 1737 O O . ILE B 1 59 ? -1.274 6.168 -5.598 1 98.69 59 ILE B O 1
ATOM 1741 N N . GLY B 1 60 ? -3.311 5.914 -6.434 1 98.62 60 GLY B N 1
ATOM 1742 C CA . GLY B 1 60 ? -2.891 6.363 -7.75 1 98.62 60 GLY B CA 1
ATOM 1743 C C . GLY B 1 60 ? -2.322 7.77 -7.746 1 98.62 60 GLY B C 1
ATOM 1744 O O . GLY B 1 60 ? -1.303 8.039 -8.391 1 98.62 60 GLY B O 1
ATOM 1745 N N . LEU B 1 61 ? -2.992 8.695 -7.121 1 98.56 61 LEU B N 1
ATOM 1746 C CA . LEU B 1 61 ? -2.512 10.07 -6.996 1 98.56 61 LEU B CA 1
ATOM 1747 C C . LEU B 1 61 ? -1.188 10.117 -6.238 1 98.56 61 LEU B C 1
ATOM 1749 O O . LEU B 1 61 ? -0.267 10.836 -6.637 1 98.56 61 LEU B O 1
ATOM 1753 N N . LEU B 1 62 ? -1.123 9.359 -5.152 1 98.81 62 LEU B N 1
ATOM 1754 C CA . LEU B 1 62 ? 0.086 9.281 -4.34 1 98.81 62 LEU B CA 1
ATOM 1755 C C . LEU B 1 62 ? 1.288 8.883 -5.191 1 98.81 62 LEU B C 1
ATOM 1757 O O . LEU B 1 62 ? 2.365 9.469 -5.062 1 98.81 62 LEU B O 1
ATOM 1761 N N . LEU B 1 63 ? 1.12 7.918 -6.094 1 98.62 63 LEU B N 1
ATOM 1762 C CA . LEU B 1 63 ? 2.213 7.398 -6.91 1 98.62 63 LEU B CA 1
ATOM 1763 C C . LEU B 1 63 ? 2.75 8.477 -7.848 1 98.62 63 LEU B C 1
ATOM 1765 O O . LEU B 1 63 ? 3.842 8.328 -8.406 1 98.62 63 LEU B O 1
ATOM 1769 N N . GLN B 1 64 ? 2.039 9.523 -8.031 1 98.12 64 GLN B N 1
ATOM 1770 C CA . GLN B 1 64 ? 2.465 10.609 -8.906 1 98.12 64 GLN B CA 1
ATOM 1771 C C . GLN B 1 64 ? 3.15 11.719 -8.117 1 98.12 64 GLN B C 1
ATOM 1773 O O . GLN B 1 64 ? 3.504 12.758 -8.68 1 98.12 64 GLN B O 1
ATOM 1778 N N . CYS B 1 65 ? 3.34 11.578 -6.863 1 98.56 65 CYS B N 1
ATOM 1779 C CA . CYS B 1 65 ? 3.869 12.633 -6 1 98.56 65 CYS B CA 1
ATOM 1780 C C . CYS B 1 65 ? 5.324 12.359 -5.641 1 98.56 65 CYS B C 1
ATOM 1782 O O . CYS B 1 65 ? 5.789 11.219 -5.727 1 98.56 65 CYS B O 1
ATOM 1784 N N . ASP B 1 66 ? 5.973 13.422 -5.27 1 98.56 66 ASP B N 1
ATOM 1785 C CA . ASP B 1 66 ? 7.355 13.352 -4.816 1 98.56 66 ASP B CA 1
ATOM 1786 C C . ASP B 1 66 ? 7.43 13.102 -3.311 1 98.56 66 ASP B C 1
ATOM 1788 O O . ASP B 1 66 ? 8.375 12.477 -2.824 1 98.56 66 ASP B O 1
ATOM 1792 N N . TYR B 1 67 ? 6.438 13.609 -2.615 1 98.75 67 TYR B N 1
ATOM 1793 C CA . TYR B 1 67 ? 6.387 13.562 -1.158 1 98.75 67 TYR B CA 1
ATOM 1794 C C . TYR B 1 67 ? 5.008 13.141 -0.674 1 98.75 67 TYR B C 1
ATOM 1796 O O . TYR B 1 67 ? 4.023 13.242 -1.412 1 98.75 67 TYR B O 1
ATOM 1804 N N . ILE B 1 68 ? 5 12.609 0.508 1 98.94 68 ILE B N 1
ATOM 1805 C CA . ILE B 1 68 ? 3.758 12.422 1.25 1 98.94 68 ILE B CA 1
ATOM 1806 C C . ILE B 1 68 ? 3.832 13.18 2.576 1 98.94 68 ILE B C 1
ATOM 1808 O O . ILE B 1 68 ? 4.824 13.078 3.299 1 98.94 68 ILE B O 1
ATOM 1812 N N . TYR B 1 69 ? 2.834 13.977 2.846 1 98.81 69 TYR B N 1
ATOM 1813 C CA . TYR B 1 69 ? 2.723 14.742 4.082 1 98.81 69 TYR B CA 1
ATOM 1814 C C . TYR B 1 69 ? 1.714 14.102 5.027 1 98.81 69 TYR B C 1
ATOM 1816 O O . TYR B 1 69 ? 0.511 14.102 4.758 1 98.81 69 TYR B O 1
ATOM 1824 N N . MET B 1 70 ? 2.205 13.641 6.133 1 98.62 70 MET B N 1
ATOM 1825 C CA . MET B 1 70 ? 1.369 12.938 7.102 1 98.62 70 MET B CA 1
ATOM 1826 C C . MET B 1 70 ? 0.835 13.898 8.156 1 98.62 70 MET B C 1
ATOM 1828 O O . MET B 1 70 ? 1.606 14.469 8.93 1 98.62 70 MET B O 1
ATOM 1832 N N . LEU B 1 71 ? -0.456 14.125 8.156 1 97.12 71 LEU B N 1
ATOM 1833 C CA . LEU B 1 71 ? -1.066 14.93 9.203 1 97.12 71 LEU B CA 1
ATOM 1834 C C . LEU B 1 71 ? -0.891 14.273 10.57 1 97.12 71 LEU B C 1
ATOM 1836 O O . LEU B 1 71 ? -0.589 13.078 10.648 1 97.12 71 LEU B O 1
ATOM 1840 N N . LYS B 1 72 ? -1.138 15.117 11.57 1 92.19 72 LYS B N 1
ATOM 1841 C CA . LYS B 1 72 ? -1.086 14.57 12.922 1 92.19 72 LYS B CA 1
ATOM 1842 C C . LYS B 1 72 ? -2.107 13.445 13.094 1 92.19 72 LYS B C 1
ATOM 1844 O O . LYS B 1 72 ? -3.16 13.453 12.453 1 92.19 72 LYS B O 1
ATOM 1849 N N . ASP B 1 73 ? -1.79 12.445 13.828 1 88.75 73 ASP B N 1
ATOM 1850 C CA . ASP B 1 73 ? -2.664 11.336 14.195 1 88.75 73 ASP B CA 1
ATOM 1851 C C . ASP B 1 73 ? -2.865 10.383 13.016 1 88.75 73 ASP B C 1
ATOM 1853 O O . ASP B 1 73 ? -3.848 9.641 12.977 1 88.75 73 ASP B O 1
ATOM 1857 N N . TRP B 1 74 ? -2.037 10.43 12.039 1 94.94 74 TRP B N 1
ATOM 1858 C CA . TRP B 1 74 ? -2.119 9.547 10.883 1 94.94 74 TRP B CA 1
ATOM 1859 C C . TRP B 1 74 ? -2.145 8.086 11.312 1 94.94 74 TRP B C 1
ATOM 1861 O O . TRP B 1 74 ? -2.742 7.246 10.633 1 94.94 74 TRP B O 1
ATOM 1871 N N . TRP B 1 75 ? -1.542 7.75 12.383 1 94.5 75 TRP B N 1
ATOM 1872 C CA . TRP B 1 75 ? -1.301 6.375 12.805 1 94.5 75 TRP B CA 1
ATOM 1873 C C . TRP B 1 75 ? -2.6 5.695 13.227 1 94.5 75 TRP B C 1
ATOM 1875 O O . TRP B 1 75 ? -2.654 4.473 13.359 1 94.5 75 TRP B O 1
ATOM 1885 N N . VAL B 1 76 ? -3.676 6.438 13.43 1 92.75 76 VAL B N 1
ATOM 1886 C CA . VAL B 1 76 ? -4.949 5.844 13.82 1 92.75 76 VAL B CA 1
ATOM 1887 C C . VAL B 1 76 ? -5.73 5.422 12.578 1 92.75 76 VAL B C 1
ATOM 1889 O O . VAL B 1 76 ? -6.746 4.73 12.672 1 92.75 76 VAL B O 1
ATOM 1892 N N . SER B 1 77 ? -5.34 5.863 11.461 1 95.69 77 SER B N 1
ATOM 1893 C CA . SER B 1 77 ? -6.043 5.648 10.203 1 95.69 77 SER B CA 1
ATOM 1894 C C . SER B 1 77 ? -5.457 4.469 9.438 1 95.69 77 SER B C 1
ATOM 1896 O O . SER B 1 77 ? -4.266 4.457 9.117 1 95.69 77 SER B O 1
ATOM 1898 N N . LYS B 1 78 ? -6.27 3.469 9.047 1 95.69 78 LYS B N 1
ATOM 1899 C CA . LYS B 1 78 ? -5.848 2.359 8.195 1 95.69 78 LYS B CA 1
ATOM 1900 C C . LYS B 1 78 ? -5.359 2.859 6.844 1 95.69 78 LYS B C 1
ATOM 1902 O O . LYS B 1 78 ? -4.344 2.385 6.328 1 95.69 78 LYS B O 1
ATOM 1907 N N . GLY B 1 79 ? -6.066 3.82 6.301 1 97.25 79 GLY B N 1
ATOM 1908 C CA . GLY B 1 79 ? -5.723 4.367 4.996 1 97.25 79 GLY B CA 1
ATOM 1909 C C . GLY B 1 79 ? -4.395 5.105 4.992 1 97.25 79 GLY B C 1
ATOM 1910 O O . GLY B 1 79 ? -3.568 4.902 4.102 1 97.25 79 GLY B O 1
ATOM 1911 N N . ALA B 1 80 ? -4.242 5.957 5.953 1 98 80 ALA B N 1
ATOM 1912 C CA . ALA B 1 80 ? -3.008 6.734 6.027 1 98 80 ALA B CA 1
ATOM 1913 C C . ALA B 1 80 ? -1.801 5.824 6.234 1 98 80 ALA B C 1
ATOM 1915 O O . ALA B 1 80 ? -0.734 6.059 5.66 1 98 80 ALA B O 1
ATOM 1916 N N . LYS B 1 81 ? -1.941 4.77 7 1 98.12 81 LYS B N 1
ATOM 1917 C CA . LYS B 1 81 ? -0.853 3.824 7.227 1 98.12 81 LYS B CA 1
ATOM 1918 C C . LYS B 1 81 ? -0.479 3.098 5.938 1 98.12 81 LYS B C 1
ATOM 1920 O O . LYS B 1 81 ? 0.704 2.938 5.629 1 98.12 81 LYS B O 1
ATOM 1925 N N . LEU B 1 82 ? -1.491 2.652 5.25 1 98.44 82 LEU B N 1
ATOM 1926 C CA . LEU B 1 82 ? -1.245 1.997 3.969 1 98.44 82 LEU B CA 1
ATOM 1927 C C . LEU B 1 82 ? -0.546 2.943 3 1 98.44 82 LEU B C 1
ATOM 1929 O O . LEU B 1 82 ? 0.414 2.557 2.33 1 98.44 82 LEU B O 1
ATOM 1933 N N . GLU B 1 83 ? -1.005 4.148 2.971 1 98.75 83 GLU B N 1
ATOM 1934 C CA . GLU B 1 83 ? -0.407 5.145 2.09 1 98.75 83 GLU B CA 1
ATOM 1935 C C . GLU B 1 83 ? 1.06 5.383 2.439 1 98.75 83 GLU B C 1
ATOM 1937 O O . GLU B 1 83 ? 1.901 5.52 1.549 1 98.75 83 GLU B O 1
ATOM 1942 N N . LEU B 1 84 ? 1.316 5.477 3.668 1 98.81 84 LEU B N 1
ATOM 1943 C CA . LEU B 1 84 ? 2.701 5.652 4.094 1 98.81 84 LEU B CA 1
ATOM 1944 C C . LEU B 1 84 ? 3.557 4.465 3.666 1 98.81 84 LEU B C 1
ATOM 1946 O O . LEU B 1 84 ? 4.676 4.645 3.184 1 98.81 84 LEU B O 1
ATOM 1950 N N . ASP B 1 85 ? 3.09 3.232 3.834 1 98.38 85 ASP B N 1
ATOM 1951 C CA . ASP B 1 85 ? 3.809 2.031 3.418 1 98.38 85 ASP B CA 1
ATOM 1952 C C . ASP B 1 85 ? 4.102 2.061 1.919 1 98.38 85 ASP B C 1
ATOM 1954 O O . ASP B 1 85 ? 5.211 1.741 1.491 1 98.38 85 ASP B O 1
ATOM 1958 N N . VAL B 1 86 ? 3.1 2.43 1.188 1 98.75 86 VAL B N 1
ATOM 1959 C CA . VAL B 1 86 ? 3.258 2.539 -0.259 1 98.75 86 VAL B CA 1
ATOM 1960 C C . VAL B 1 86 ? 4.312 3.592 -0.585 1 98.75 86 VAL B C 1
ATOM 1962 O O . VAL B 1 86 ? 5.23 3.34 -1.37 1 98.75 86 VAL B O 1
ATOM 1965 N N . ALA B 1 87 ? 4.164 4.77 0.026 1 98.81 87 ALA B N 1
ATOM 1966 C CA . ALA B 1 87 ? 5.09 5.863 -0.25 1 98.81 87 ALA B CA 1
ATOM 1967 C C . ALA B 1 87 ? 6.531 5.449 0.03 1 98.81 87 ALA B C 1
ATOM 1969 O O . ALA B 1 87 ? 7.41 5.609 -0.823 1 98.81 87 ALA B O 1
ATOM 1970 N N . THR B 1 88 ? 6.773 4.891 1.14 1 98.25 88 THR B N 1
ATOM 1971 C CA . THR B 1 88 ? 8.125 4.535 1.554 1 98.25 88 THR B CA 1
ATOM 1972 C C . THR B 1 88 ? 8.695 3.438 0.659 1 98.25 88 THR B C 1
ATOM 1974 O O . THR B 1 88 ? 9.883 3.459 0.318 1 98.25 88 THR B O 1
ATOM 1977 N N . SER B 1 89 ? 7.859 2.51 0.251 1 97.69 89 SER B N 1
ATOM 1978 C CA . SER B 1 89 ? 8.297 1.403 -0.594 1 97.69 89 SER B CA 1
ATOM 1979 C C . SER B 1 89 ? 8.531 1.863 -2.029 1 97.69 89 SER B C 1
ATOM 1981 O O . SER B 1 89 ? 9.273 1.224 -2.777 1 97.69 89 SER B O 1
ATOM 1983 N N . CYS B 1 90 ? 7.914 2.932 -2.396 1 97.94 90 CYS B N 1
ATOM 1984 C CA . CYS B 1 90 ? 7.969 3.406 -3.775 1 97.94 90 CYS B CA 1
ATOM 1985 C C . CYS B 1 90 ? 8.945 4.566 -3.916 1 97.94 90 CYS B C 1
ATOM 1987 O O . CYS B 1 90 ? 9.023 5.191 -4.973 1 97.94 90 CYS B O 1
ATOM 1989 N N . GLY B 1 91 ? 9.641 4.918 -2.879 1 97.06 91 GLY B N 1
ATOM 1990 C CA . GLY B 1 91 ? 10.648 5.965 -2.943 1 97.06 91 GLY B CA 1
ATOM 1991 C C . GLY B 1 91 ? 10.062 7.363 -2.828 1 97.06 91 GLY B C 1
ATOM 1992 O O . GLY B 1 91 ? 10.688 8.336 -3.25 1 97.06 91 GLY B O 1
ATOM 1993 N N . ILE B 1 92 ? 8.875 7.531 -2.424 1 98.38 92 ILE B N 1
ATOM 1994 C CA . ILE B 1 92 ? 8.234 8.805 -2.123 1 98.38 92 ILE B CA 1
ATOM 1995 C C . ILE B 1 92 ? 8.57 9.227 -0.693 1 98.38 92 ILE B C 1
ATOM 1997 O O . ILE B 1 92 ? 8.344 8.469 0.253 1 98.38 92 ILE B O 1
ATOM 2001 N N . GLN B 1 93 ? 9.047 10.375 -0.509 1 98.31 93 GLN B N 1
ATOM 2002 C CA . GLN B 1 93 ? 9.617 10.797 0.767 1 98.31 93 GLN B CA 1
ATOM 2003 C C . GLN B 1 93 ? 8.523 11.25 1.734 1 98.31 93 GLN B C 1
ATOM 2005 O O . GLN B 1 93 ? 7.727 12.133 1.408 1 98.31 93 GLN B O 1
ATOM 2010 N N . PRO B 1 94 ? 8.531 10.719 2.887 1 98.62 94 PRO B N 1
ATOM 2011 C CA . PRO B 1 94 ? 7.543 11.156 3.871 1 98.62 94 PRO B CA 1
ATOM 2012 C C . PRO B 1 94 ? 7.969 12.422 4.613 1 98.62 94 PRO B C 1
ATOM 2014 O O . PRO B 1 94 ? 9.156 12.609 4.895 1 98.62 94 PRO B O 1
ATOM 2017 N N . VAL B 1 95 ? 7.035 13.297 4.852 1 97.81 95 VAL B N 1
ATOM 2018 C CA . VAL B 1 95 ? 7.129 14.461 5.719 1 97.81 95 VAL B CA 1
ATOM 2019 C C . VAL B 1 95 ? 6.02 14.414 6.766 1 97.81 95 VAL B C 1
ATOM 2021 O O . VAL B 1 95 ? 4.859 14.141 6.441 1 97.81 95 VAL B O 1
ATOM 2024 N N . PHE B 1 96 ? 6.43 14.664 8 1 96.88 96 PHE B N 1
ATOM 2025 C CA . PHE B 1 96 ? 5.445 14.547 9.078 1 96.88 96 PHE B CA 1
ATOM 2026 C C . PHE B 1 96 ? 5.098 15.922 9.633 1 96.88 96 PHE B C 1
ATOM 2028 O O . PHE B 1 96 ? 5.977 16.766 9.812 1 96.88 96 PHE B O 1
ATOM 2035 N N . GLU B 1 97 ? 3.816 16.109 9.766 1 94.19 97 GLU B N 1
ATOM 2036 C CA . GLU B 1 97 ? 3.359 17.344 10.414 1 94.19 97 GLU B CA 1
ATOM 2037 C C . GLU B 1 97 ? 3.914 17.453 11.828 1 94.19 97 GLU B C 1
ATOM 2039 O O . GLU B 1 97 ? 3.83 16.516 12.617 1 94.19 97 GLU B O 1
ATOM 2044 N N . GLU B 1 98 ? 4.633 18.516 12.023 1 79.75 98 GLU B N 1
ATOM 2045 C CA . GLU B 1 98 ? 5.156 18.766 13.367 1 79.75 98 GLU B CA 1
ATOM 2046 C C . GLU B 1 98 ? 4.039 19.141 14.328 1 79.75 98 GLU B C 1
ATOM 2048 O O . GLU B 1 98 ? 3.08 19.812 13.945 1 79.75 98 GLU B O 1
ATOM 2053 N N . GLU B 1 99 ? 3.945 18.297 15.344 1 64.38 99 GLU B N 1
ATOM 2054 C CA . GLU B 1 99 ? 3.021 18.734 16.375 1 64.38 99 GLU B CA 1
ATOM 2055 C C . GLU B 1 99 ? 3.432 20.094 16.953 1 64.38 99 GLU B C 1
ATOM 2057 O O . GLU B 1 99 ? 4.59 20.297 17.328 1 64.38 99 GLU B O 1
ATOM 2062 N N . GLU B 1 100 ? 2.912 21.062 16.344 1 58.62 100 GLU B N 1
ATOM 2063 C CA . GLU B 1 100 ? 3.207 22.344 16.969 1 58.62 100 GLU B CA 1
ATOM 2064 C C . GLU B 1 100 ? 3.121 22.25 18.5 1 58.62 100 GLU B C 1
ATOM 2066 O O . GLU B 1 100 ? 2.055 21.969 19.047 1 58.62 100 GLU B O 1
ATOM 2071 N N . ARG B 1 101 ? 4.203 21.797 19.078 1 61.62 101 ARG B N 1
ATOM 2072 C CA . ARG B 1 101 ? 4.176 21.922 20.531 1 61.62 101 ARG B CA 1
ATOM 2073 C C . ARG B 1 101 ? 3.928 23.375 20.953 1 61.62 101 ARG B C 1
ATOM 2075 O O . ARG B 1 101 ? 4.617 24.281 20.484 1 61.62 101 ARG B O 1
ATOM 2082 N N . LYS B 1 102 ? 2.742 23.609 21.438 1 72.5 102 LYS B N 1
ATOM 2083 C CA . LYS B 1 102 ? 2.475 24.938 21.984 1 72.5 102 LYS B CA 1
ATOM 2084 C C . LYS B 1 102 ? 3.521 25.328 23.016 1 72.5 102 LYS B C 1
ATOM 2086 O O . LYS B 1 102 ? 3.91 24.516 23.859 1 72.5 102 LYS B O 1
ATOM 2091 N N . THR B 1 103 ? 4.156 26.359 22.781 1 86.94 103 THR B N 1
ATOM 2092 C CA . THR B 1 103 ? 5.145 26.859 23.75 1 86.94 103 THR B CA 1
ATOM 2093 C C . THR B 1 103 ? 4.547 27.953 24.625 1 86.94 103 THR B C 1
ATOM 2095 O O . THR B 1 103 ? 3.65 28.688 24.188 1 86.94 103 THR B O 1
ATOM 2098 N N . CYS B 1 104 ? 4.922 27.953 25.844 1 92.75 104 CYS B N 1
ATOM 2099 C CA . CYS B 1 104 ? 4.523 29 26.797 1 92.75 104 CYS B CA 1
ATOM 2100 C C . CYS B 1 104 ? 4.961 30.375 26.312 1 92.75 104 CYS B C 1
ATOM 2102 O O . CYS B 1 104 ? 6.141 30.594 26.031 1 92.75 104 CYS B O 1
ATOM 2104 N N . CYS B 1 105 ? 4.031 31.281 26.203 1 92.94 105 CYS B N 1
ATOM 2105 C CA . CYS B 1 105 ? 4.34 32.594 25.672 1 92.94 105 CYS B CA 1
ATOM 2106 C C . CYS B 1 105 ? 5.148 33.406 26.672 1 92.94 105 CYS B C 1
ATOM 2108 O O . CYS B 1 105 ? 5.52 34.562 26.406 1 92.94 105 CYS B O 1
ATOM 2110 N N . ILE B 1 106 ? 5.34 32.875 27.828 1 94.5 106 ILE B N 1
ATOM 2111 C CA . ILE B 1 106 ? 6.062 33.594 28.875 1 94.5 106 ILE B CA 1
ATOM 2112 C C . ILE B 1 106 ? 7.48 33.031 29 1 94.5 106 ILE B C 1
ATOM 2114 O O . ILE B 1 106 ? 8.453 33.781 28.922 1 94.5 106 ILE B O 1
ATOM 2118 N N . CYS B 1 107 ? 7.59 31.75 28.984 1 94.31 107 CYS B N 1
ATOM 2119 C CA . CYS B 1 107 ? 8.914 31.188 29.25 1 94.31 107 CYS B CA 1
ATOM 2120 C C . CYS B 1 107 ? 9.453 30.469 28.031 1 94.31 107 CYS B C 1
ATOM 2122 O O . CYS B 1 107 ? 10.625 30.078 28 1 94.31 107 CYS B O 1
ATOM 2124 N N . GLY B 1 108 ? 8.68 30.141 27.109 1 90.81 108 GLY B N 1
ATOM 2125 C CA . GLY B 1 108 ? 9.133 29.516 25.891 1 90.81 108 GLY B CA 1
ATOM 2126 C C . GLY B 1 108 ? 9.133 28 25.953 1 90.81 108 GLY B C 1
ATOM 2127 O O . GLY B 1 108 ? 9.461 27.328 24.984 1 90.81 108 GLY B O 1
ATOM 2128 N N . LYS B 1 109 ? 8.812 27.406 27.047 1 89.5 109 LYS B N 1
ATOM 2129 C CA . LYS B 1 109 ? 8.805 25.953 27.188 1 89.5 109 LYS B CA 1
ATOM 2130 C C . LYS B 1 109 ? 7.531 25.344 26.609 1 89.5 109 LYS B C 1
ATOM 2132 O O . LYS B 1 109 ? 6.527 26.047 26.453 1 89.5 109 LYS B O 1
ATOM 2137 N N . GLU B 1 110 ? 7.68 24.062 26.344 1 87.94 110 GLU B N 1
ATOM 2138 C CA . GLU B 1 110 ? 6.535 23.344 25.781 1 87.94 110 GLU B CA 1
ATOM 2139 C C . GLU B 1 110 ? 5.391 23.266 26.781 1 87.94 110 GLU B C 1
ATOM 2141 O O . GLU B 1 110 ? 5.613 23.016 27.969 1 87.94 110 GLU B O 1
ATOM 2146 N N . ILE B 1 111 ? 4.152 23.594 26.25 1 85.44 111 ILE B N 1
ATOM 2147 C CA . ILE B 1 111 ? 2.953 23.531 27.094 1 85.44 111 ILE B CA 1
ATOM 2148 C C . ILE B 1 111 ? 2.273 22.172 26.922 1 85.44 111 ILE B C 1
ATOM 2150 O O . ILE B 1 111 ? 2.137 21.672 25.812 1 85.44 111 ILE B O 1
ATOM 2154 N N . GLU B 1 112 ? 2.088 21.594 28 1 79.19 112 GLU B N 1
ATOM 2155 C CA . GLU B 1 112 ? 1.285 20.375 27.969 1 79.19 112 GLU B CA 1
ATOM 2156 C C . GLU B 1 112 ? -0.202 20.703 27.844 1 79.19 112 GLU B C 1
ATOM 2158 O O . GLU B 1 112 ? -0.728 21.531 28.594 1 79.19 112 GLU B O 1
ATOM 2163 N N . GLY B 1 113 ? -0.869 20.094 26.922 1 77.31 113 GLY B N 1
ATOM 2164 C CA . GLY B 1 113 ? -2.297 20.328 26.766 1 77.31 113 GLY B CA 1
ATOM 2165 C C . GLY B 1 113 ? -2.623 21.656 26.141 1 77.31 113 GLY B C 1
ATOM 2166 O O . GLY B 1 113 ? -1.979 22.078 25.172 1 77.31 113 GLY B O 1
ATOM 2167 N N . ILE B 1 114 ? -3.758 22.328 26.656 1 82.5 114 ILE B N 1
ATOM 2168 C CA . ILE B 1 114 ? -4.254 23.547 26.031 1 82.5 114 ILE B CA 1
ATOM 2169 C C . ILE B 1 114 ? -3.533 24.75 26.625 1 82.5 114 ILE B C 1
ATOM 2171 O O . ILE B 1 114 ? -3.605 25.859 26.078 1 82.5 114 ILE B O 1
ATOM 2175 N N . GLY B 1 115 ? -2.811 24.562 27.75 1 90.38 115 GLY B N 1
ATOM 2176 C CA . GLY B 1 115 ? -2.168 25.672 28.438 1 90.38 115 GLY B CA 1
ATOM 2177 C C . GLY B 1 115 ? -3.137 26.516 29.25 1 90.38 115 GLY B C 1
ATOM 2178 O O . GLY B 1 115 ? -4.254 26.078 29.531 1 90.38 115 GLY B O 1
ATOM 2179 N N . ASN B 1 116 ? -2.68 27.672 29.812 1 93.69 116 ASN B N 1
ATOM 2180 C CA . ASN B 1 116 ? -3.443 28.578 30.656 1 93.69 116 ASN B CA 1
ATOM 2181 C C . ASN B 1 116 ? -3.543 29.984 30.047 1 93.69 116 ASN B C 1
ATOM 2183 O O . ASN B 1 116 ? -2.75 30.328 29.172 1 93.69 116 ASN B O 1
ATOM 2187 N N . ASN B 1 117 ? -4.613 30.641 30.484 1 95.25 117 ASN B N 1
ATOM 2188 C CA . ASN B 1 117 ? -4.758 32.031 30.047 1 95.25 117 ASN B CA 1
ATOM 2189 C C . ASN B 1 117 ? -3.645 32.906 30.625 1 95.25 117 ASN B C 1
ATOM 2191 O O . ASN B 1 117 ? -3.51 33.031 31.844 1 95.25 117 ASN B O 1
ATOM 2195 N N . PRO B 1 118 ? -2.869 33.531 29.844 1 96.5 118 PRO B N 1
ATOM 2196 C CA . PRO B 1 118 ? -1.716 34.281 30.312 1 96.5 118 PRO B CA 1
ATOM 2197 C C . PRO B 1 118 ? -2.086 35.719 30.75 1 96.5 118 PRO B C 1
ATOM 2199 O O . PRO B 1 118 ? -1.233 36.438 31.234 1 96.5 118 PRO B O 1
ATOM 2202 N N . TYR B 1 119 ? -3.309 36.125 30.547 1 95.44 119 TYR B N 1
ATOM 2203 C CA . TYR B 1 119 ? -3.721 37.469 3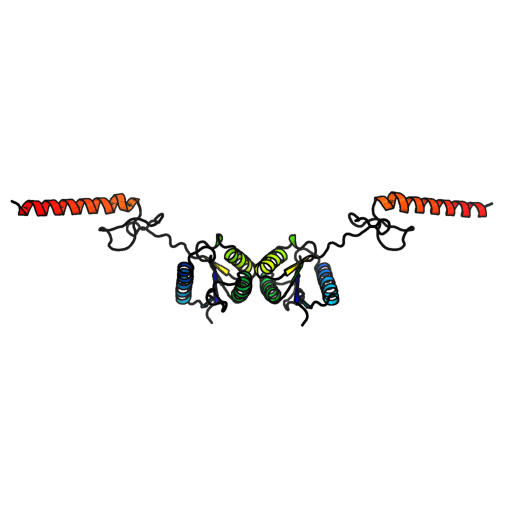0.906 1 95.44 119 TYR B CA 1
ATOM 2204 C C . TYR B 1 119 ? -3.66 37.656 32.406 1 95.44 119 TYR B C 1
ATOM 2206 O O . TYR B 1 119 ? -4.062 36.781 33.188 1 95.44 119 TYR B O 1
ATOM 2214 N N . PRO B 1 120 ? -3.109 38.781 32.844 1 94.44 120 PRO B N 1
ATOM 2215 C CA . PRO B 1 120 ? -2.832 40.062 32.156 1 94.44 120 PRO B CA 1
ATOM 2216 C C . PRO B 1 120 ? -1.372 40.188 31.75 1 94.44 120 PRO B C 1
ATOM 2218 O O . PRO B 1 120 ? -0.959 41.25 31.266 1 94.44 120 PRO B O 1
ATOM 2221 N N . VAL B 1 121 ? -0.537 39.25 31.922 1 95.75 121 VAL B N 1
ATOM 2222 C CA . VAL B 1 121 ? 0.893 39.312 31.625 1 95.75 121 VAL B CA 1
ATOM 2223 C C . VAL B 1 121 ? 1.114 39.406 30.125 1 95.75 121 VAL B C 1
ATOM 2225 O O . VAL B 1 121 ? 1.987 40.156 29.672 1 95.75 121 VAL B O 1
ATOM 2228 N N . ARG B 1 122 ? 0.356 38.656 29.406 1 95.25 122 ARG B N 1
ATOM 2229 C CA . ARG B 1 122 ? 0.274 38.719 27.953 1 95.25 122 ARG B CA 1
ATOM 2230 C C . ARG B 1 122 ? -1.177 38.812 27.5 1 95.25 122 ARG B C 1
ATOM 2232 O O . ARG B 1 122 ? -2.076 38.281 28.141 1 95.25 122 ARG B O 1
ATOM 2239 N N . THR B 1 123 ? -1.326 39.469 26.344 1 93.19 123 THR B N 1
ATOM 2240 C CA . THR B 1 123 ? -2.686 39.625 25.828 1 93.19 123 THR B CA 1
ATOM 2241 C C . THR B 1 123 ? -3.01 38.5 24.828 1 93.19 123 THR B C 1
ATOM 2243 O O . THR B 1 123 ? -4.176 38.281 24.5 1 93.19 123 THR B O 1
ATOM 2246 N N . GLU B 1 124 ? -1.973 37.844 24.344 1 92.75 124 GLU B N 1
ATOM 2247 C CA . GLU B 1 124 ? -2.143 36.781 23.375 1 92.75 124 GLU B CA 1
ATOM 2248 C C . GLU B 1 124 ? -1.299 35.562 23.734 1 92.75 124 GLU B C 1
ATOM 2250 O O . GLU B 1 124 ? -0.333 35.688 24.5 1 92.75 124 GLU B O 1
ATOM 2255 N N . GLY B 1 125 ? -1.8 34.344 23.25 1 90.19 125 GLY B N 1
ATOM 2256 C CA . GLY B 1 125 ? -1.057 33.094 23.5 1 90.19 125 GLY B CA 1
ATOM 2257 C C . GLY B 1 125 ? -1.571 32.312 24.688 1 90.19 125 GLY B C 1
ATOM 2258 O O . GLY B 1 125 ? -2.713 32.5 25.109 1 90.19 125 GLY B O 1
ATOM 2259 N N . ARG B 1 126 ? -0.757 31.25 25.062 1 94.12 126 ARG B N 1
ATOM 2260 C CA . ARG B 1 126 ? -1.006 30.406 26.234 1 94.12 126 ARG B CA 1
ATOM 2261 C C . ARG B 1 126 ? 0.264 30.234 27.062 1 94.12 126 ARG B C 1
ATOM 2263 O O . ARG B 1 126 ? 1.373 30.297 26.531 1 94.12 126 ARG B O 1
ATOM 2270 N N . CYS B 1 127 ? 0.02 30.109 28.344 1 95.38 127 CYS B N 1
ATOM 2271 C CA . CYS B 1 127 ? 1.212 29.922 29.156 1 95.38 127 CYS B CA 1
ATOM 2272 C C . CYS B 1 127 ? 1.161 28.578 29.891 1 95.38 127 CYS B C 1
ATOM 2274 O O . CYS B 1 127 ? 0.09 28 30.047 1 95.38 127 CYS B O 1
ATOM 2276 N N . CYS B 1 128 ? 2.365 28.094 30.25 1 94.44 128 CYS B N 1
ATOM 2277 C CA . CYS B 1 128 ? 2.48 26.812 30.922 1 94.44 128 CYS B CA 1
ATOM 2278 C C . CYS B 1 128 ? 1.977 26.891 32.344 1 94.44 128 CYS B C 1
ATOM 2280 O O . CYS B 1 128 ? 1.739 27.984 32.875 1 94.44 128 CYS B O 1
ATOM 2282 N N . ARG B 1 129 ? 1.774 25.734 32.969 1 94.62 129 ARG B N 1
ATOM 2283 C CA . ARG B 1 129 ? 1.271 25.672 34.344 1 94.62 129 ARG B CA 1
ATOM 2284 C C . ARG B 1 129 ? 2.193 26.422 35.281 1 94.62 129 ARG B C 1
ATOM 2286 O O . ARG B 1 129 ? 1.727 27.141 36.188 1 94.62 129 ARG B O 1
ATOM 2293 N N . TYR B 1 130 ? 3.451 26.266 35.156 1 95.81 130 TYR B N 1
ATOM 2294 C CA . TYR B 1 130 ? 4.434 26.906 36 1 95.81 130 TYR B CA 1
ATOM 2295 C C . TYR B 1 130 ? 4.324 28.438 35.938 1 95.81 130 TYR B C 1
ATOM 2297 O O . TYR B 1 130 ? 4.23 29.109 36.969 1 95.81 130 TYR B O 1
ATOM 2305 N N . CYS B 1 131 ? 4.328 28.969 34.75 1 96.81 131 CYS B N 1
ATOM 2306 C CA . CYS B 1 131 ? 4.227 30.406 34.562 1 96.81 131 CYS B CA 1
ATOM 2307 C C . CYS B 1 131 ? 2.879 30.922 35.062 1 96.81 131 CYS B C 1
ATOM 2309 O O . CYS B 1 131 ? 2.785 32.031 35.562 1 96.81 131 CYS B O 1
ATOM 2311 N N . ASN B 1 132 ? 1.808 30.125 34.875 1 96.81 132 ASN B N 1
ATOM 2312 C CA . ASN B 1 132 ? 0.501 30.531 35.375 1 96.81 132 ASN B CA 1
ATOM 2313 C C . ASN B 1 132 ? 0.538 30.766 36.875 1 96.81 132 ASN B C 1
ATOM 2315 O O . ASN B 1 132 ? 0.032 31.781 37.375 1 96.81 132 ASN B O 1
ATOM 2319 N N . TYR B 1 133 ? 1.177 29.906 37.531 1 96.38 133 TYR B N 1
ATOM 2320 C CA . TYR B 1 133 ? 1.192 29.938 39 1 96.38 133 TYR B CA 1
ATOM 2321 C C . TYR B 1 133 ? 2.188 30.969 39.5 1 96.38 133 TYR B C 1
ATOM 2323 O O . TYR B 1 133 ? 1.964 31.594 40.531 1 96.38 133 TYR B O 1
ATOM 2331 N N . THR B 1 134 ? 3.215 31.172 38.75 1 96.81 134 THR B N 1
ATOM 2332 C CA . THR B 1 134 ? 4.312 31.938 39.312 1 96.81 134 THR B CA 1
ATOM 2333 C C . THR B 1 134 ? 4.32 33.375 38.75 1 96.81 134 THR B C 1
ATOM 2335 O O . THR B 1 134 ? 4.945 34.25 39.344 1 96.81 134 THR B O 1
ATOM 2338 N N . VAL B 1 135 ? 3.715 33.531 37.656 1 97.31 135 VAL B N 1
ATOM 2339 C CA . VAL B 1 135 ? 3.793 34.844 37.031 1 97.31 135 VAL B CA 1
ATOM 2340 C C . VAL B 1 135 ? 2.393 35.438 36.906 1 97.31 135 VAL B C 1
ATOM 2342 O O . VAL B 1 135 ? 2.125 36.531 37.406 1 97.31 135 VAL B O 1
ATOM 2345 N N . VAL B 1 136 ? 1.398 34.688 36.312 1 97.31 136 VAL B N 1
ATOM 2346 C CA . VAL B 1 136 ? 0.099 35.219 35.938 1 97.31 136 VAL B CA 1
ATOM 2347 C C . VAL B 1 136 ? -0.768 35.469 37.156 1 97.31 136 VAL B C 1
ATOM 2349 O O . VAL B 1 136 ? -1.277 36.562 37.344 1 97.31 136 VAL B O 1
ATOM 2352 N N . LEU B 1 137 ? -0.879 34.5 37.969 1 96.25 137 LEU B N 1
ATOM 2353 C CA . LEU B 1 137 ? -1.755 34.594 39.125 1 96.25 137 LEU B CA 1
ATOM 2354 C C . LEU B 1 137 ? -1.275 35.688 40.062 1 96.25 137 LEU B C 1
ATOM 2356 O O . LEU B 1 137 ? -2.072 36.531 40.531 1 96.25 137 LEU B O 1
ATOM 2360 N N . PRO B 1 138 ? 0.045 35.719 40.406 1 95.94 138 PRO B N 1
ATOM 2361 C CA . PRO B 1 138 ? 0.518 36.812 41.25 1 95.94 138 PRO B CA 1
ATOM 2362 C C . PRO B 1 138 ? 0.193 38.188 40.656 1 95.94 138 PRO B C 1
ATOM 2364 O O . PRO B 1 138 ? -0.168 39.125 41.406 1 95.94 138 PRO B O 1
ATOM 2367 N N . GLU B 1 139 ? 0.356 38.344 39.375 1 95.75 139 GLU B N 1
ATOM 2368 C CA . GLU B 1 139 ? 0.046 39.625 38.719 1 95.75 139 GLU B CA 1
ATOM 2369 C C . GLU B 1 139 ? -1.439 39.938 38.844 1 95.75 139 GLU B C 1
ATOM 2371 O O . GLU B 1 139 ? -1.81 41.094 39.062 1 95.75 139 GLU B O 1
ATOM 2376 N N . ARG B 1 140 ? -2.293 39 38.719 1 93.94 140 ARG B N 1
ATOM 2377 C CA . ARG B 1 140 ? -3.73 39.219 38.875 1 93.94 140 ARG B CA 1
ATOM 2378 C C . ARG B 1 140 ? -4.074 39.656 40.312 1 93.94 140 ARG B C 1
ATOM 2380 O O . ARG B 1 140 ? -4.91 40.531 40.5 1 93.94 140 ARG B O 1
ATOM 2387 N N . ILE B 1 141 ? -3.471 39.031 41.281 1 94.25 141 ILE B N 1
ATOM 2388 C CA . ILE B 1 141 ? -3.686 39.344 42.656 1 94.25 141 ILE B CA 1
ATOM 2389 C C . ILE B 1 141 ? -3.236 40.781 42.938 1 94.25 141 ILE B C 1
ATOM 2391 O O . ILE B 1 141 ? -3.939 41.562 43.594 1 94.25 141 ILE B O 1
ATOM 2395 N N . ARG B 1 142 ? -2.088 41.156 42.406 1 92.88 142 ARG B N 1
ATOM 2396 C CA . ARG B 1 142 ? -1.546 42.5 42.562 1 92.88 142 ARG B CA 1
ATOM 2397 C C . ARG B 1 142 ? -2.518 43.531 42.031 1 92.88 142 ARG B C 1
ATOM 2399 O O . ARG B 1 142 ? -2.789 44.531 42.719 1 92.88 142 ARG B O 1
ATOM 2406 N N . LEU B 1 143 ? -3.068 43.312 40.875 1 91.44 143 LEU B N 1
ATOM 2407 C CA . LEU B 1 143 ? -3.982 44.25 40.25 1 91.44 143 LEU B CA 1
ATOM 2408 C C . LEU B 1 143 ? -5.289 44.344 41.031 1 91.44 143 LEU B C 1
ATOM 2410 O O . LEU B 1 143 ? -5.887 45.438 41.094 1 91.44 143 LEU B O 1
ATOM 2414 N N . SER B 1 144 ? -5.711 43.281 41.594 1 89.69 144 SER B N 1
ATOM 2415 C CA . SER B 1 144 ? -6.941 43.281 42.375 1 89.69 144 SER B CA 1
ATOM 2416 C C . SER B 1 144 ? -6.789 44.094 43.656 1 89.69 144 SER B C 1
ATOM 2418 O O . SER B 1 144 ? -7.703 44.812 44.031 1 89.69 144 SER B O 1
ATOM 2420 N N . LYS B 1 145 ? -5.719 44.094 44.25 1 88.25 145 LYS B N 1
ATOM 2421 C CA . LYS B 1 145 ? -5.461 44.875 45.469 1 88.25 145 LYS B CA 1
ATOM 2422 C C . LYS B 1 145 ? -5.359 46.344 45.156 1 88.25 145 LYS B C 1
ATOM 2424 O O . LYS B 1 145 ? -5.824 47.188 45.969 1 88.25 145 LYS B O 1
ATOM 2429 N N . GLN B 1 146 ? -4.773 46.594 44.125 1 81.5 146 GLN B N 1
ATOM 2430 C CA . GLN B 1 146 ? -4.641 47.969 43.75 1 81.5 146 GLN B CA 1
ATOM 2431 C C . GLN B 1 146 ? -6.004 48.625 43.469 1 81.5 146 GLN B C 1
ATOM 2433 O O . GLN B 1 146 ? -6.25 49.75 43.844 1 81.5 146 GLN B O 1
ATOM 2438 N N . ASP B 1 147 ? -6.844 47.875 42.906 1 79.5 147 ASP B N 1
ATOM 2439 C CA . ASP B 1 147 ? -8.188 48.375 42.594 1 79.5 147 ASP B CA 1
ATOM 2440 C C . ASP B 1 147 ? -8.977 48.594 43.875 1 79.5 147 ASP B C 1
ATOM 2442 O O . ASP B 1 147 ? -9.727 49.594 44 1 79.5 147 ASP B O 1
ATOM 2446 N N . ARG B 1 148 ? -8.812 47.875 44.906 1 78 148 ARG B N 1
ATOM 2447 C CA . ARG B 1 148 ? -9.5 48 46.188 1 78 148 ARG B CA 1
ATOM 2448 C C . ARG B 1 148 ? -9 49.219 46.938 1 78 148 ARG B C 1
ATOM 2450 O O . ARG B 1 148 ? -9.789 49.938 47.562 1 78 148 ARG B O 1
ATOM 2457 N N . TYR B 1 149 ? -7.785 49.438 46.844 1 76 149 TYR B N 1
ATOM 2458 C CA . TYR B 1 149 ? -7.219 50.594 47.5 1 76 149 TYR B CA 1
ATOM 2459 C C . TYR B 1 149 ? -7.711 51.875 46.844 1 76 149 TYR B C 1
ATOM 2461 O O . TYR B 1 149 ? -7.992 52.875 47.531 1 76 149 TYR B O 1
ATOM 2469 N N . GLU B 1 150 ? -7.879 51.844 45.656 1 73.12 150 GLU B N 1
ATOM 2470 C CA . GLU B 1 150 ? -8.312 53.031 44.938 1 73.12 150 GLU B CA 1
ATOM 2471 C C . GLU B 1 150 ? -9.797 53.312 45.156 1 73.12 150 GLU B C 1
ATOM 2473 O O . GLU B 1 150 ? -10.203 54.469 45.25 1 73.12 150 GLU B O 1
ATOM 2478 N N . GLN B 1 151 ? -10.508 52.375 45.312 1 74.75 151 GLN B N 1
ATOM 2479 C CA . GLN B 1 151 ? -11.93 52.562 45.625 1 74.75 151 GLN B CA 1
ATOM 2480 C C . GLN B 1 151 ? -12.133 53 47.062 1 74.75 151 GLN B C 1
ATOM 2482 O O . GLN B 1 151 ? -13.094 53.688 47.406 1 74.75 151 GLN B O 1
ATOM 2487 N N . GLY B 1 152 ? -11.32 52.5 47.938 1 67.25 152 GLY B N 1
ATOM 2488 C CA . GLY B 1 152 ? -11.43 52.875 49.312 1 67.25 152 GLY B CA 1
ATOM 2489 C C . GLY B 1 152 ? -11.047 54.312 49.562 1 67.25 152 GLY B C 1
ATOM 2490 O O . GLY B 1 152 ? -11.469 54.938 50.562 1 67.25 152 GLY B O 1
ATOM 2491 N N . LYS B 1 153 ? -10.258 55.031 48.906 1 66.75 153 LYS B N 1
ATOM 2492 C CA . LYS B 1 153 ? -9.898 56.438 49.094 1 66.75 153 LYS B CA 1
ATOM 2493 C C . LYS B 1 153 ? -11.031 57.344 48.688 1 66.75 153 LYS B C 1
ATOM 2495 O O . LYS B 1 153 ? -11.125 58.5 49.156 1 66.75 153 LYS B O 1
ATOM 2500 N N . THR B 1 154 ? -11.789 56.906 47.812 1 62.09 154 THR B N 1
ATOM 2501 C CA . THR B 1 154 ? -12.859 57.812 47.375 1 62.09 154 THR B CA 1
ATOM 2502 C C . THR B 1 154 ? -13.969 57.875 48.438 1 62.09 154 THR B C 1
ATOM 2504 O O . THR B 1 154 ? -14.773 58.812 48.438 1 62.09 154 THR B O 1
ATOM 2507 N N . ASP B 1 155 ? -14.078 56.938 49.25 1 59.16 155 ASP B N 1
ATOM 2508 C CA . ASP B 1 155 ? -15.156 56.969 50.219 1 59.16 155 ASP B CA 1
ATOM 2509 C C . ASP B 1 155 ? -14.742 57.75 51.469 1 59.16 155 ASP B C 1
ATOM 2511 O O . ASP B 1 155 ? -15.555 57.938 52.375 1 59.16 155 ASP B O 1
ATOM 2515 N N . ASP B 1 156 ? -13.492 58.094 51.562 1 46.47 156 ASP B N 1
ATOM 2516 C CA . ASP B 1 156 ? -13.25 59 52.688 1 46.47 156 ASP B CA 1
ATOM 2517 C C . ASP B 1 156 ? -13.367 60.438 52.25 1 46.47 156 ASP B C 1
ATOM 2519 O O . ASP B 1 156 ? -12.883 60.812 51.188 1 46.47 156 ASP B O 1
#